Protein AF-A0A7C3LGM6-F1 (afdb_monomer)

Sequence (359 aa):
MLSPRTSQQGRVSCSPFQGRGGSRGGGDEAVSPDSLGVYLEAPSQEVRRVAFSGSGGTLFGIQIVNVLLTIITLGIYYFWGKTRVRAYTHSEMEFDGDRFAYHGTGKELLVGGLKAFGLFVVIVGGLGLLQFLTPGEAPKIAIGLLIYAVGLVLVPIATVGSRKYRLSRASWRGIRFSFRGQTGEYMRIFIGGAVLTFVTLGLYYPFFYNNMWKYLIGNSYFGTKRFAFDGSGSDLFGRYLLAIVLSIFTLGLYWFWFSAERNRYYWSHTAFESARFRSTVRGGPLFRLTLGNVLLAVFTLGLAVPWVVVRNLRFVCTNVMLEGPVDFAAIQQDAQAASPVGESLADFLGLDIVGLVPS

Radius of gyration: 28.74 Å; Cα contacts (8 Å, |Δi|>4): 478; chains: 1; bounding box: 93×82×74 Å

Foldseek 3Di:
DDDDDDDDDDDDDDDDDDDDDDDDDDDDDPDDPPPPPPPPPPPPWPKKFKAFPDDLVVLLVLVVVQVVVCVVVVNLSVLQSVQVSVQRRQQRIDIPRWTKGFADHSVLLSVLQVVLVVVCCVQLVVLVVVLVPDDDDVVNVVSVVVSVVVLLLLVLLLVQQQLQRRQLGMAIPNATKGFQADSVVSSCLSVVQVVVCVVVVNLSVLQSVLVNLQRRQQRIDTFPWGKGFDDHSVVCNVVVVVQVVVCVVVVNLSVLQSVQVVVQRRQQRIDTVPKGKGFPGGSVVSSVLVVVLVCQCVVVVNSSVSVNLSSLSNNRRRGMIITHDDDPVPRHHDRDDGRSNSVSSCVVSVVVVVCSDDD

Solvent-accessible surface area (backbone atoms only — not comparable to full-atom values): 19378 Å² total; per-residue (Å²): 140,88,83,89,87,83,88,83,86,84,86,85,82,88,87,88,90,85,85,87,87,82,85,89,79,92,72,95,73,84,78,70,85,83,82,78,73,80,72,74,70,68,76,74,72,48,71,44,52,33,44,54,76,63,52,32,67,62,44,38,58,53,47,53,53,30,51,52,46,14,60,77,49,75,53,63,36,45,35,42,35,55,33,52,54,47,30,52,58,29,55,26,28,32,46,84,92,41,47,28,43,51,71,62,50,28,67,52,42,45,57,11,33,55,52,30,46,52,53,45,45,58,53,54,46,43,48,50,50,49,36,71,71,44,81,62,66,69,62,32,52,52,43,51,51,47,51,54,52,50,51,63,57,47,51,44,47,11,53,49,26,25,47,23,30,53,28,37,25,30,27,47,91,87,30,25,21,26,44,75,65,59,53,69,64,50,36,52,54,48,54,53,30,50,52,47,15,58,78,50,75,49,73,40,41,50,44,36,54,39,52,52,49,38,52,58,41,48,26,27,25,53,22,73,46,55,31,41,52,78,72,60,27,72,80,45,40,66,58,48,53,51,30,55,58,46,13,66,79,49,77,48,57,42,45,37,42,48,50,20,48,51,48,26,53,54,30,55,28,28,28,46,82,80,14,33,30,38,41,69,56,46,26,67,65,50,43,53,51,52,52,52,40,50,51,42,29,61,80,46,76,48,71,39,44,38,41,41,52,40,53,49,51,37,53,51,23,73,28,34,32,38,41,39,67,71,74,69,84,79,53,47,75,47,80,48,92,56,59,36,34,20,38,31,38,22,53,78,71,48,53,66,76,75,46,91,53,94,126

Structure (mmCIF, N/CA/C/O backbone):
data_AF-A0A7C3LGM6-F1
#
_entry.id   AF-A0A7C3LGM6-F1
#
loop_
_atom_site.group_PDB
_atom_site.id
_atom_site.type_symbol
_atom_site.label_atom_id
_atom_site.label_alt_id
_atom_site.label_comp_id
_atom_site.label_asym_id
_atom_site.label_entity_id
_atom_site.label_seq_id
_atom_site.pdbx_PDB_ins_code
_atom_site.Cartn_x
_atom_site.Cartn_y
_atom_site.Cartn_z
_atom_site.occupancy
_atom_site.B_iso_or_equiv
_atom_site.auth_seq_id
_atom_site.auth_comp_id
_atom_site.auth_asym_id
_atom_site.auth_atom_id
_atom_site.pdbx_PDB_model_num
ATOM 1 N N . MET A 1 1 ? -30.974 4.749 45.853 1.00 38.66 1 MET A N 1
ATOM 2 C CA . MET A 1 1 ? -32.207 4.084 46.323 1.00 38.66 1 MET A CA 1
ATOM 3 C C . MET A 1 1 ? -32.466 2.895 45.417 1.00 38.66 1 MET A C 1
ATOM 5 O O . MET A 1 1 ? -32.877 3.071 44.280 1.00 38.66 1 MET A O 1
ATOM 9 N N . LEU A 1 2 ? -32.077 1.716 45.895 1.00 32.78 2 LEU A N 1
ATOM 10 C CA . LEU A 1 2 ? -32.271 0.417 45.256 1.00 32.78 2 LEU A CA 1
ATOM 11 C C . LEU A 1 2 ? -33.595 -0.168 45.760 1.00 32.78 2 LEU A C 1
ATOM 13 O O . LEU A 1 2 ? -33.871 -0.074 46.954 1.00 32.78 2 LEU A O 1
ATOM 17 N N . SER A 1 3 ? -34.378 -0.789 44.880 1.00 33.53 3 SER A N 1
ATOM 18 C CA . SER A 1 3 ? -35.450 -1.712 45.265 1.00 33.53 3 SER A CA 1
ATOM 19 C C . SER A 1 3 ? -35.468 -2.899 44.286 1.00 33.53 3 SER A C 1
ATOM 21 O O . SER A 1 3 ? -35.305 -2.665 43.084 1.00 33.53 3 SER A O 1
ATOM 23 N N . PRO A 1 4 ? -35.595 -4.154 44.759 1.00 44.06 4 PRO A N 1
ATOM 24 C CA . PRO A 1 4 ? -35.350 -5.357 43.967 1.00 44.06 4 PRO A CA 1
ATOM 25 C C . PRO A 1 4 ? -36.651 -5.977 43.429 1.00 44.06 4 PRO A C 1
ATOM 27 O O . PRO A 1 4 ? -37.720 -5.813 44.016 1.00 44.06 4 PRO A O 1
ATOM 30 N N . ARG A 1 5 ? -36.563 -6.751 42.338 1.00 39.78 5 ARG A N 1
ATOM 31 C CA . ARG A 1 5 ? -37.629 -7.680 41.933 1.00 39.78 5 ARG A CA 1
ATOM 32 C C . ARG A 1 5 ? -37.148 -9.124 41.988 1.00 39.78 5 ARG A C 1
ATOM 34 O O . ARG A 1 5 ? -36.083 -9.478 41.496 1.00 39.78 5 ARG A O 1
ATOM 41 N N . THR A 1 6 ? -37.991 -9.890 42.656 1.00 38.47 6 THR A N 1
ATOM 42 C CA . THR A 1 6 ? -37.854 -11.236 43.191 1.00 38.47 6 THR A CA 1
ATOM 43 C C . THR A 1 6 ? -38.030 -12.303 42.114 1.00 38.47 6 THR A C 1
ATOM 45 O O . THR A 1 6 ? -38.845 -12.163 41.204 1.00 38.47 6 THR A O 1
ATOM 48 N N . SER A 1 7 ? -37.287 -13.394 42.270 1.00 35.16 7 SER A N 1
ATOM 49 C CA . SER A 1 7 ? -37.454 -14.673 41.589 1.00 35.16 7 SER A CA 1
ATOM 50 C C . SER A 1 7 ? -38.713 -15.405 42.074 1.00 35.16 7 SER A C 1
ATOM 52 O O . SER A 1 7 ? -39.006 -15.429 43.268 1.00 35.16 7 SER A O 1
ATOM 54 N N . GLN A 1 8 ? -39.430 -16.070 41.164 1.00 37.53 8 GLN A N 1
ATOM 55 C CA . GLN A 1 8 ? -40.356 -17.146 41.521 1.00 37.53 8 GLN A CA 1
ATOM 56 C C . GLN A 1 8 ? -40.034 -18.403 40.710 1.00 37.53 8 GLN A C 1
ATOM 58 O O . GLN A 1 8 ? -40.186 -18.450 39.493 1.00 37.53 8 GLN A O 1
ATOM 63 N N . GLN A 1 9 ? -39.566 -19.414 41.441 1.00 34.84 9 GLN A N 1
ATOM 64 C CA . GLN A 1 9 ? -39.528 -20.818 41.056 1.00 34.84 9 GLN A CA 1
ATOM 65 C C . GLN A 1 9 ? -40.904 -21.435 41.341 1.00 34.84 9 GLN A C 1
ATOM 67 O O . GLN A 1 9 ? -41.383 -21.365 42.472 1.00 34.84 9 GLN A O 1
ATOM 72 N N . GLY A 1 10 ? -41.510 -22.084 40.347 1.00 32.47 10 GLY A N 1
ATOM 73 C CA . GLY A 1 10 ? -42.658 -22.971 40.535 1.00 32.47 10 GLY A CA 1
ATOM 74 C C . GLY A 1 10 ? -42.201 -24.428 40.564 1.00 32.47 10 GLY A C 1
ATOM 75 O O . GLY A 1 10 ? -41.807 -24.970 39.536 1.00 32.47 10 GLY A O 1
ATOM 76 N N . ARG A 1 11 ? -42.239 -25.052 41.747 1.00 31.84 11 ARG A N 1
ATOM 77 C CA . ARG A 1 11 ? -42.163 -26.510 41.932 1.00 31.84 11 ARG A CA 1
ATOM 78 C C . ARG A 1 11 ? -43.502 -27.136 41.542 1.00 31.84 11 ARG A C 1
ATOM 80 O O . ARG A 1 11 ? -44.541 -26.632 41.957 1.00 31.84 11 ARG A O 1
ATOM 87 N N . VAL A 1 12 ? -43.470 -28.287 40.875 1.00 37.03 12 VAL A N 1
ATOM 88 C CA . VAL A 1 12 ? -44.610 -29.212 40.798 1.00 37.03 12 VAL A CA 1
ATOM 89 C C . VAL A 1 12 ? -44.204 -30.500 41.509 1.00 37.03 12 VAL A C 1
ATOM 91 O O . VAL A 1 12 ? -43.154 -31.068 41.218 1.00 37.03 12 VAL A O 1
ATOM 94 N N . SER A 1 13 ? -45.013 -30.906 42.489 1.00 30.47 13 SER A N 1
ATOM 95 C CA . SER A 1 13 ? -44.851 -32.120 43.290 1.00 30.47 13 SER A CA 1
ATOM 96 C C . SER A 1 13 ? -45.961 -33.120 42.960 1.00 30.47 13 SER A C 1
ATOM 98 O O . SER A 1 13 ? -47.121 -32.747 42.828 1.00 30.47 13 SER A O 1
ATOM 100 N N . CYS A 1 14 ? -45.526 -34.374 42.857 1.00 30.89 14 CYS A N 1
ATOM 101 C CA . CYS A 1 14 ? -46.166 -35.680 42.683 1.00 30.89 14 CYS A CA 1
ATOM 102 C C . CYS A 1 14 ? -47.645 -35.881 43.063 1.00 30.89 14 CYS A C 1
ATOM 104 O O . CYS A 1 14 ? -48.074 -35.444 44.129 1.00 30.89 14 CYS A O 1
ATOM 106 N N . SER A 1 15 ? -48.321 -36.782 42.329 1.00 34.91 15 SER A N 1
ATOM 107 C CA . SER A 1 15 ? -48.819 -38.066 42.879 1.00 34.91 15 SER A CA 1
ATOM 108 C C . SER A 1 15 ? -49.334 -39.043 41.794 1.00 34.91 15 SER A C 1
ATOM 110 O O . SER A 1 15 ? -49.556 -38.616 40.663 1.00 34.91 15 SER A O 1
ATOM 112 N N . PRO A 1 16 ? -49.449 -40.356 42.104 1.00 48.44 16 PRO A N 1
ATOM 113 C CA . PRO A 1 16 ? -49.340 -41.459 41.144 1.00 48.44 16 PRO A CA 1
ATOM 114 C C . PRO A 1 16 ? -50.678 -42.160 40.852 1.00 48.44 16 PRO A C 1
ATOM 116 O O . PRO A 1 16 ? -51.581 -42.148 41.683 1.00 48.44 16 PRO A O 1
ATOM 119 N N . PHE A 1 17 ? -50.775 -42.883 39.731 1.00 31.92 17 PHE A N 1
ATOM 120 C CA . PHE A 1 17 ? -51.710 -44.006 39.634 1.00 31.92 17 PHE A CA 1
ATOM 121 C C . PHE A 1 17 ? -51.214 -45.085 38.667 1.00 31.92 17 PHE A C 1
ATOM 123 O O . PHE A 1 17 ? -50.603 -44.813 37.637 1.00 31.92 17 PHE A O 1
ATOM 130 N N . GLN A 1 18 ? -51.443 -46.326 39.074 1.00 37.41 18 GLN A N 1
ATOM 131 C CA . GLN A 1 18 ? -50.864 -47.572 38.590 1.00 37.41 18 GLN A CA 1
ATOM 132 C C . GLN A 1 18 ? -51.987 -48.417 37.964 1.00 37.41 18 GLN A C 1
ATOM 134 O O . GLN A 1 18 ? -53.074 -48.464 38.530 1.00 37.41 18 GLN A O 1
ATOM 139 N N . GLY A 1 19 ? -51.713 -49.161 36.881 1.00 32.59 19 GLY A N 1
ATOM 140 C CA . GLY A 1 19 ? -52.415 -50.434 36.629 1.00 32.59 19 GLY A CA 1
ATOM 141 C C . GLY A 1 19 ? -52.988 -50.717 35.230 1.00 32.59 19 GLY A C 1
ATOM 142 O O . GLY A 1 19 ? -54.112 -50.345 34.939 1.00 32.59 19 GLY A O 1
ATOM 143 N N . ARG A 1 20 ? -52.225 -51.526 34.473 1.00 34.38 20 ARG A N 1
ATOM 144 C CA . ARG A 1 20 ? -52.582 -52.778 33.746 1.00 34.38 20 ARG A CA 1
ATOM 145 C C . ARG A 1 20 ? -53.728 -52.869 32.711 1.00 34.38 20 ARG A C 1
ATOM 147 O O . ARG A 1 20 ? -54.882 -52.597 32.999 1.00 34.38 20 ARG A O 1
ATOM 154 N N . GLY A 1 21 ? -53.386 -53.600 31.634 1.00 31.59 21 GLY A N 1
ATOM 155 C CA . GLY A 1 21 ? -54.274 -54.355 30.725 1.00 31.59 21 GLY A CA 1
ATOM 156 C C . GLY A 1 21 ? -54.489 -53.617 29.401 1.00 31.59 21 GLY A C 1
ATOM 157 O O . GLY A 1 21 ? -54.797 -52.443 29.421 1.00 31.59 21 GLY A O 1
ATOM 158 N N . GLY A 1 22 ? -54.311 -54.156 28.197 1.00 31.92 22 GLY A N 1
ATOM 159 C CA . GLY A 1 22 ? -54.275 -55.533 27.730 1.00 31.92 22 GLY A CA 1
ATOM 160 C C . GLY A 1 22 ? -55.078 -55.607 26.423 1.00 31.92 22 GLY A C 1
ATOM 161 O O . GLY A 1 22 ? -56.294 -55.597 26.475 1.00 31.92 22 GLY A O 1
ATOM 162 N N . SER A 1 23 ? -54.373 -55.734 25.292 1.00 33.12 23 SER A N 1
ATOM 163 C CA . SER A 1 23 ? -54.796 -56.340 24.012 1.00 33.12 23 SER A CA 1
ATOM 164 C C . SER A 1 23 ? -55.944 -55.737 23.167 1.00 33.12 23 SER A C 1
ATOM 166 O O . SER A 1 23 ? -57.101 -55.726 23.559 1.00 33.12 23 SER A O 1
ATOM 168 N N . ARG A 1 24 ? -55.576 -55.467 21.900 1.00 39.22 24 ARG A N 1
ATOM 169 C CA . ARG A 1 24 ? -56.353 -55.583 20.644 1.00 39.22 24 ARG A CA 1
ATOM 170 C C . ARG A 1 24 ? -57.581 -54.683 20.443 1.00 39.22 24 ARG A C 1
ATOM 172 O O . ARG A 1 24 ? -58.688 -55.005 20.848 1.00 39.22 24 ARG A O 1
ATOM 179 N N . GLY A 1 25 ? -57.389 -53.681 19.590 1.00 33.34 25 GLY A N 1
ATOM 180 C CA . GLY A 1 25 ? -58.433 -53.072 18.770 1.00 33.34 25 GLY A CA 1
ATOM 181 C C . GLY A 1 25 ? -57.782 -52.433 17.550 1.00 33.34 25 GLY A C 1
ATOM 182 O O . GLY A 1 25 ? -56.975 -51.524 17.705 1.00 33.34 25 GLY A O 1
ATOM 183 N N . GLY A 1 26 ? -58.061 -52.966 16.360 1.00 41.88 26 GLY A N 1
ATOM 184 C CA . GLY A 1 26 ? -57.740 -52.297 15.105 1.00 41.88 26 GLY A CA 1
ATOM 185 C C . GLY A 1 26 ? -58.656 -51.091 14.924 1.00 41.88 26 GLY A C 1
ATOM 186 O O . GLY A 1 26 ? -59.853 -51.177 15.191 1.00 41.88 26 GLY A O 1
ATOM 187 N N . GLY A 1 27 ? -58.074 -49.988 14.482 1.00 34.75 27 GLY A N 1
ATOM 188 C CA . GLY A 1 27 ? -58.770 -48.771 14.107 1.00 34.75 27 GLY A CA 1
ATOM 189 C C . GLY A 1 27 ? -57.793 -47.901 13.336 1.00 34.75 27 GLY A C 1
ATOM 190 O O . GLY A 1 27 ? -56.735 -47.558 13.857 1.00 34.75 27 GLY A O 1
ATOM 191 N N . ASP A 1 28 ? -58.123 -47.632 12.079 1.00 43.31 28 ASP A N 1
ATOM 192 C CA . ASP A 1 28 ? -57.400 -46.733 11.192 1.00 43.31 28 ASP A CA 1
ATOM 193 C C . ASP A 1 28 ? -57.362 -45.322 11.797 1.00 43.31 28 ASP A C 1
ATOM 195 O O . ASP A 1 28 ? -58.306 -44.545 11.659 1.00 43.31 28 ASP A O 1
ATOM 199 N N . GLU A 1 29 ? -56.270 -44.980 12.480 1.00 42.81 29 GLU A N 1
ATOM 200 C CA . GLU A 1 29 ? -55.963 -43.600 12.848 1.00 42.81 29 GLU A CA 1
ATOM 201 C C . GLU A 1 29 ? -54.998 -43.032 11.808 1.00 42.81 29 GLU A C 1
ATOM 203 O O . GLU A 1 29 ? -53.814 -43.372 11.745 1.00 42.81 29 GLU A O 1
ATOM 208 N N . ALA A 1 30 ? -55.549 -42.182 10.942 1.00 41.97 30 ALA A N 1
ATOM 209 C CA . ALA A 1 30 ? -54.801 -41.372 10.000 1.00 41.97 30 ALA A CA 1
ATOM 210 C C . ALA A 1 30 ? -53.734 -40.561 10.752 1.00 41.97 30 ALA A C 1
ATOM 212 O O . ALA A 1 30 ? -54.039 -39.620 11.484 1.00 41.97 30 ALA A O 1
ATOM 213 N N . VAL A 1 31 ? -52.468 -40.933 10.560 1.00 43.50 31 VAL A N 1
ATOM 214 C CA . VAL A 1 31 ? -51.319 -40.161 11.034 1.00 43.50 31 VAL A CA 1
ATOM 215 C C . VAL A 1 31 ? -51.316 -38.829 10.286 1.00 43.50 31 VAL A C 1
ATOM 217 O O . VAL A 1 31 ? -51.103 -38.781 9.074 1.00 43.50 31 VAL A O 1
ATOM 220 N N . SER A 1 32 ? -51.597 -37.751 11.017 1.00 40.75 32 SER A N 1
ATOM 221 C CA . SER A 1 32 ? -51.495 -36.374 10.532 1.00 40.75 32 SER A CA 1
ATOM 222 C C . SER A 1 32 ? -50.088 -36.116 9.957 1.00 40.75 32 SER A C 1
ATOM 224 O O . SER A 1 32 ? -49.110 -36.466 10.623 1.00 40.75 32 SER A O 1
ATOM 226 N N . PRO A 1 33 ? -49.929 -35.500 8.766 1.00 46.19 33 PRO A N 1
ATOM 227 C CA . PRO A 1 33 ? -48.611 -35.272 8.157 1.00 46.19 33 PRO A CA 1
ATOM 228 C C . PRO A 1 33 ? -47.719 -34.263 8.904 1.00 46.19 33 PRO A C 1
ATOM 230 O O . PRO A 1 33 ? -46.574 -34.050 8.508 1.00 46.19 33 PRO A O 1
ATOM 233 N N . ASP A 1 34 ? -48.210 -33.638 9.975 1.00 47.06 34 ASP A N 1
ATOM 234 C CA . ASP A 1 34 ? -47.597 -32.446 10.575 1.00 47.06 34 ASP A CA 1
ATOM 235 C C . ASP A 1 34 ? -46.468 -32.705 11.593 1.00 47.06 34 ASP A C 1
ATOM 237 O O . ASP A 1 34 ? -45.945 -31.758 12.178 1.00 47.06 34 ASP A O 1
ATOM 241 N N . SER A 1 35 ? -46.027 -33.950 11.812 1.00 44.16 35 SER A N 1
ATOM 242 C CA . SER A 1 35 ? -45.024 -34.256 12.854 1.00 44.16 35 SER A CA 1
ATOM 243 C C . SER A 1 35 ? -43.634 -34.687 12.362 1.00 44.16 35 SER A C 1
ATOM 245 O O . SER A 1 35 ? -42.830 -35.144 13.172 1.00 44.16 35 SER A O 1
ATOM 247 N N . LEU A 1 36 ? -43.305 -34.543 11.072 1.00 46.25 36 LEU A N 1
ATOM 248 C CA . LEU A 1 36 ? -41.989 -34.937 10.518 1.00 46.25 36 LEU A CA 1
ATOM 249 C C . LEU A 1 36 ? -41.215 -33.808 9.819 1.00 46.25 36 LEU A C 1
ATOM 251 O O . LEU A 1 36 ? -40.250 -34.054 9.100 1.00 46.25 36 LEU A O 1
ATOM 255 N N . GLY A 1 37 ? -41.587 -32.559 10.081 1.00 42.56 37 GLY A N 1
ATOM 256 C CA . GLY A 1 37 ? -40.910 -31.375 9.560 1.00 42.56 37 GLY A CA 1
ATOM 257 C C . GLY A 1 37 ? -40.071 -30.651 10.606 1.00 42.56 37 GLY A C 1
ATOM 258 O O . GLY A 1 37 ? -40.201 -29.438 10.734 1.00 42.56 37 GLY A O 1
ATOM 259 N N . VAL A 1 38 ? -39.201 -31.345 11.352 1.00 44.03 38 VAL A N 1
ATOM 260 C CA . VAL A 1 38 ? -38.022 -30.651 11.898 1.00 44.03 38 VAL A CA 1
ATOM 261 C C . VAL A 1 38 ? -37.164 -30.334 10.683 1.00 44.03 38 VAL A C 1
ATOM 263 O O . VAL A 1 38 ? -36.309 -31.120 10.281 1.00 44.03 38 VAL A O 1
ATOM 266 N N . TYR A 1 39 ? -37.462 -29.207 10.037 1.00 47.59 39 TYR A N 1
ATOM 267 C CA . TYR A 1 39 ? -36.534 -28.577 9.125 1.00 47.59 39 TYR A CA 1
ATOM 268 C C . TYR A 1 39 ? -35.259 -28.386 9.940 1.00 47.59 39 TYR A C 1
ATOM 270 O O . TYR A 1 39 ? -35.184 -27.524 10.812 1.00 47.59 39 TYR A O 1
ATOM 278 N N . LEU A 1 40 ? -34.270 -29.246 9.700 1.00 45.06 40 LEU A N 1
ATOM 279 C CA . LEU A 1 40 ? -32.882 -28.882 9.895 1.00 45.06 40 LEU A CA 1
ATOM 280 C C . LEU A 1 40 ? -32.710 -27.637 9.025 1.00 45.06 40 LEU A C 1
ATOM 282 O O . LEU A 1 40 ? -32.456 -27.751 7.826 1.00 45.06 40 LEU A O 1
ATOM 286 N N . GLU A 1 41 ? -32.958 -26.455 9.593 1.00 42.53 41 GLU A N 1
ATOM 287 C CA . GLU A 1 41 ? -32.437 -25.217 9.044 1.00 42.53 41 GLU A CA 1
ATOM 288 C C . GLU A 1 41 ? -30.948 -25.494 8.880 1.00 42.53 41 GLU A C 1
ATOM 290 O O . GLU A 1 41 ? -30.209 -25.626 9.859 1.00 42.53 41 GLU A O 1
ATOM 295 N N . ALA A 1 42 ? -30.527 -25.715 7.631 1.00 46.69 42 ALA A N 1
ATOM 296 C CA . ALA A 1 42 ? -29.119 -25.765 7.299 1.00 46.69 42 ALA A CA 1
ATOM 297 C C . ALA A 1 42 ? -28.496 -24.540 7.976 1.00 46.69 42 ALA A C 1
ATOM 299 O O . ALA A 1 42 ? -29.087 -23.463 7.840 1.00 46.69 42 ALA A O 1
ATOM 300 N N . PRO A 1 43 ? -27.395 -24.694 8.741 1.00 47.94 43 PRO A N 1
ATOM 301 C CA . PRO A 1 43 ? -26.872 -23.623 9.576 1.00 47.94 43 PRO A CA 1
ATOM 302 C C . PRO A 1 43 ? -26.813 -22.365 8.726 1.00 47.94 43 PRO A C 1
ATOM 304 O O . PRO A 1 43 ? -26.151 -22.356 7.680 1.00 47.94 43 PRO A O 1
ATOM 307 N N . SER A 1 44 ? -27.609 -21.365 9.112 1.00 54.44 44 SER A N 1
ATOM 308 C CA . SER A 1 44 ? -27.670 -20.102 8.401 1.00 54.44 44 SER A CA 1
ATOM 309 C C . SER A 1 44 ? -26.230 -19.626 8.292 1.00 54.44 44 SER A C 1
ATOM 311 O O . SER A 1 44 ? -25.519 -19.509 9.289 1.00 54.44 44 SER A O 1
ATOM 313 N N . GLN A 1 45 ? -25.735 -19.513 7.059 1.00 61.97 45 GLN A N 1
ATOM 314 C CA . GLN A 1 45 ? -24.357 -19.105 6.829 1.00 61.97 45 GLN A CA 1
ATOM 315 C C . GLN A 1 45 ? -24.209 -17.731 7.481 1.00 61.97 45 GLN A C 1
ATOM 317 O O . GLN A 1 45 ? -24.790 -16.762 6.997 1.00 61.97 45 GLN A O 1
ATOM 322 N N . GLU A 1 46 ? -23.508 -17.657 8.614 1.00 82.38 46 GLU A N 1
ATOM 323 C CA . GLU A 1 46 ? -23.295 -16.398 9.317 1.00 82.38 46 GLU A CA 1
ATOM 324 C C . GLU A 1 46 ? -22.495 -15.480 8.389 1.00 82.38 46 GLU A C 1
ATOM 326 O O . GLU A 1 46 ? -21.298 -15.680 8.166 1.00 82.38 46 GLU A O 1
ATOM 331 N N . VAL A 1 47 ? -23.177 -14.497 7.798 1.00 89.12 47 VAL A N 1
ATOM 332 C CA . VAL A 1 47 ? -22.553 -13.475 6.958 1.00 89.12 47 VAL A CA 1
ATOM 333 C C . VAL A 1 47 ? -22.272 -12.258 7.826 1.00 89.12 47 VAL A C 1
ATOM 335 O O . VAL A 1 47 ? -23.168 -11.467 8.123 1.00 89.12 47 VAL A O 1
ATOM 338 N N . ARG A 1 48 ? -21.007 -12.074 8.200 1.00 91.94 48 ARG A N 1
ATOM 339 C CA . ARG A 1 48 ? -20.537 -10.906 8.953 1.00 91.94 48 ARG A CA 1
ATOM 340 C C . ARG A 1 48 ? -19.985 -9.857 7.996 1.00 91.94 48 ARG A C 1
ATOM 342 O O . ARG A 1 48 ? -19.089 -10.135 7.201 1.00 91.94 48 ARG A O 1
ATOM 349 N N . ARG A 1 49 ? -20.507 -8.632 8.060 1.00 91.50 49 ARG A N 1
ATOM 350 C CA . ARG A 1 49 ? -20.066 -7.507 7.217 1.00 91.50 49 ARG A CA 1
ATOM 351 C C . ARG A 1 49 ? -19.215 -6.537 8.019 1.00 91.50 49 ARG A C 1
ATOM 353 O O . ARG A 1 49 ? -19.421 -6.374 9.218 1.00 91.50 49 ARG A O 1
ATOM 360 N N . VAL A 1 50 ? -18.294 -5.867 7.335 1.00 91.88 50 VAL A N 1
ATOM 361 C CA . VAL A 1 50 ? -17.586 -4.720 7.905 1.00 91.88 50 VAL A CA 1
ATOM 362 C C . VAL A 1 50 ? -18.415 -3.465 7.628 1.00 91.88 50 VAL A C 1
ATOM 364 O O . VAL A 1 50 ? -18.849 -3.234 6.499 1.00 91.88 50 VAL A O 1
ATOM 367 N N . ALA A 1 51 ? -18.633 -2.631 8.636 1.00 93.31 51 ALA A N 1
ATOM 368 C CA . ALA A 1 51 ? -19.276 -1.331 8.494 1.00 93.31 51 ALA A CA 1
ATOM 369 C C . ALA A 1 51 ? -18.254 -0.202 8.690 1.00 93.31 51 ALA A C 1
ATOM 371 O O . ALA A 1 51 ? -17.260 -0.357 9.396 1.00 93.31 51 ALA A O 1
ATOM 372 N N . PHE A 1 52 ? -18.492 0.939 8.039 1.00 95.56 52 PHE A N 1
ATOM 373 C CA . PHE A 1 52 ? -17.688 2.146 8.225 1.00 95.56 52 PHE A CA 1
ATOM 374 C C . PHE A 1 52 ? -18.591 3.358 8.455 1.00 95.56 52 PHE A C 1
ATOM 376 O O . PHE A 1 52 ? -19.291 3.792 7.532 1.00 95.56 52 PHE A O 1
ATOM 383 N N . SER A 1 53 ? -18.556 3.914 9.666 1.00 95.56 53 SER A N 1
ATOM 384 C CA . SER A 1 53 ? -19.396 5.043 10.098 1.00 95.56 53 SER A CA 1
ATOM 385 C C . SER A 1 53 ? -18.731 6.416 9.946 1.00 95.56 53 SER A C 1
ATOM 387 O O . SER A 1 53 ? -19.369 7.442 10.180 1.00 95.56 53 SER A O 1
ATOM 389 N N . GLY A 1 54 ? -17.476 6.462 9.489 1.00 93.94 54 GLY A N 1
ATOM 390 C CA . GLY A 1 54 ? -16.704 7.698 9.405 1.00 93.94 54 GLY A CA 1
ATOM 391 C C . GLY A 1 54 ? -17.267 8.727 8.415 1.00 93.94 54 GLY A C 1
ATOM 392 O O . GLY A 1 54 ? -17.860 8.398 7.377 1.00 93.94 54 GLY A O 1
ATOM 393 N N . SER A 1 55 ? -17.029 10.003 8.728 1.00 96.50 55 SER A N 1
ATOM 394 C CA . SER A 1 55 ? -17.490 11.169 7.974 1.00 96.50 55 SER A CA 1
ATOM 395 C C . SER A 1 55 ? -16.311 11.936 7.359 1.00 96.50 55 SER A C 1
ATOM 397 O O . SER A 1 55 ? -15.265 12.130 7.983 1.00 96.50 55 SER A O 1
ATOM 399 N N . GLY A 1 56 ? -16.482 12.398 6.115 1.00 93.75 56 GLY A N 1
ATOM 400 C CA . GLY A 1 56 ? -15.452 13.175 5.413 1.00 93.75 56 GLY A CA 1
ATOM 401 C C . GLY A 1 56 ? -15.168 14.522 6.080 1.00 93.75 56 GLY A C 1
ATOM 402 O O . GLY A 1 56 ? -14.014 14.928 6.148 1.00 93.75 56 GLY A O 1
ATOM 403 N N . GLY A 1 57 ? -16.196 15.175 6.635 1.00 96.00 57 GLY A N 1
ATOM 404 C CA . GLY A 1 57 ? -16.060 16.459 7.329 1.00 96.00 57 GLY A CA 1
ATOM 405 C C . GLY A 1 57 ? -15.280 16.350 8.641 1.00 96.00 57 GLY A C 1
ATOM 406 O O . GLY A 1 57 ? -14.408 17.173 8.906 1.00 96.00 57 GLY A O 1
ATOM 407 N N . THR A 1 58 ? -15.516 15.293 9.427 1.00 96.69 58 THR A N 1
ATOM 408 C CA . THR A 1 58 ? -14.729 15.022 10.641 1.00 96.69 58 THR A CA 1
ATOM 409 C C . THR A 1 58 ? -13.265 14.768 10.288 1.00 96.69 58 THR A C 1
ATOM 411 O O . THR A 1 58 ? -12.372 15.357 10.897 1.00 96.69 58 THR A O 1
ATOM 414 N N . LEU A 1 59 ? -13.007 13.945 9.265 1.00 95.25 59 LEU A N 1
ATOM 415 C CA . LEU A 1 59 ? -11.644 13.667 8.817 1.00 95.25 59 LEU A CA 1
ATOM 416 C C . LEU A 1 59 ? -10.955 14.913 8.241 1.00 95.25 59 LEU A C 1
ATOM 418 O O . LEU A 1 59 ? -9.765 15.106 8.470 1.00 95.25 59 LEU A O 1
ATOM 422 N N . PHE A 1 60 ? -11.694 15.786 7.554 1.00 96.31 60 PHE A N 1
ATOM 423 C CA . PHE A 1 60 ? -11.190 17.077 7.089 1.00 96.31 60 PHE A CA 1
ATOM 424 C C . PHE A 1 60 ? -10.803 17.999 8.247 1.00 96.31 60 PHE A C 1
ATOM 426 O O . PHE A 1 60 ? -9.715 18.569 8.223 1.00 96.31 60 PHE A O 1
ATOM 433 N N . GLY A 1 61 ? -11.628 18.081 9.296 1.00 96.75 61 GLY A N 1
ATOM 434 C CA . GLY A 1 61 ? -11.297 18.824 10.515 1.00 96.75 61 GLY A CA 1
ATOM 435 C C . GLY A 1 61 ? -10.022 18.311 11.197 1.00 96.75 61 GLY A C 1
ATOM 436 O O . GLY A 1 61 ? -9.185 19.098 11.632 1.00 96.75 61 GLY A O 1
ATOM 437 N N . ILE A 1 62 ? -9.813 16.992 11.228 1.00 95.56 62 ILE A N 1
ATOM 438 C CA . ILE A 1 62 ? -8.553 16.408 11.713 1.00 95.56 62 ILE A CA 1
ATOM 439 C C . ILE A 1 62 ? -7.391 16.803 10.790 1.00 95.56 62 ILE A C 1
ATOM 441 O O . ILE A 1 62 ? -6.337 17.226 11.265 1.00 95.56 62 ILE A O 1
ATOM 445 N N . GLN A 1 63 ? -7.578 16.688 9.475 1.00 94.81 63 GLN A N 1
ATOM 446 C CA . GLN A 1 63 ? -6.533 16.948 8.491 1.00 94.81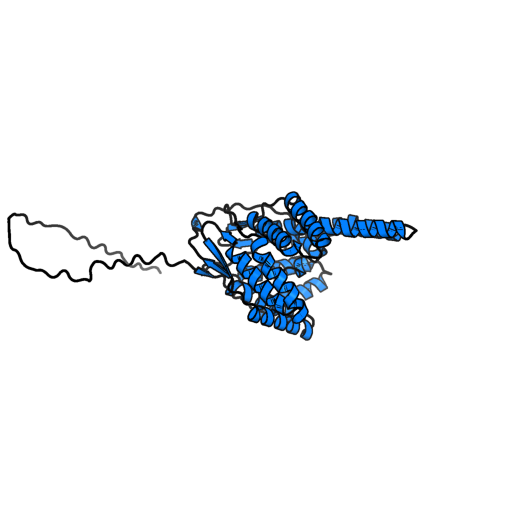 63 GLN A CA 1
ATOM 447 C C . GLN A 1 63 ? -6.091 18.416 8.481 1.00 94.81 63 GLN A C 1
ATOM 449 O O . GLN A 1 63 ? -4.892 18.666 8.414 1.00 94.81 63 GLN A O 1
ATOM 454 N N . ILE A 1 64 ? -7.007 19.383 8.584 1.00 96.00 64 ILE A N 1
ATOM 455 C CA . ILE A 1 64 ? -6.654 20.810 8.553 1.00 96.00 64 ILE A CA 1
ATOM 456 C C . ILE A 1 64 ? -5.847 21.219 9.789 1.00 96.00 64 ILE A C 1
ATOM 458 O O . ILE A 1 64 ? -4.840 21.914 9.664 1.00 96.00 64 ILE A O 1
ATOM 462 N N . VAL A 1 65 ? -6.215 20.703 10.968 1.00 97.19 65 VAL A N 1
ATOM 463 C CA . VAL A 1 65 ? -5.447 20.899 12.205 1.00 97.19 65 VAL A CA 1
ATOM 464 C C . VAL A 1 65 ? -4.070 20.253 12.081 1.00 97.19 65 VAL A C 1
ATOM 466 O O . VAL A 1 65 ? -3.071 20.864 12.453 1.00 97.19 65 VAL A O 1
ATOM 469 N N . ASN A 1 66 ? -3.997 19.045 11.516 1.00 96.56 66 ASN A N 1
ATOM 470 C CA . ASN A 1 66 ? -2.723 18.377 11.280 1.00 96.56 66 ASN A CA 1
ATOM 471 C C . ASN A 1 66 ? -1.834 19.187 10.333 1.00 96.56 66 ASN A C 1
ATOM 473 O O . ASN A 1 66 ? -0.673 19.386 10.652 1.00 96.56 66 ASN A O 1
ATOM 477 N N . VAL A 1 67 ? -2.368 19.684 9.214 1.00 94.88 67 VAL A N 1
ATOM 478 C CA . VAL A 1 67 ? -1.618 20.502 8.249 1.00 94.88 67 VAL A CA 1
ATOM 479 C C . VAL A 1 67 ? -1.105 21.780 8.906 1.00 94.88 67 VAL A C 1
ATOM 481 O O . VAL A 1 67 ? 0.082 22.077 8.791 1.00 94.88 67 VAL A O 1
ATOM 484 N N . LEU A 1 68 ? -1.954 22.496 9.649 1.00 97.56 68 LEU A N 1
ATOM 485 C CA . LEU A 1 68 ? -1.557 23.706 10.370 1.00 97.56 68 LEU A CA 1
ATOM 486 C C . LEU A 1 68 ? -0.414 23.421 11.353 1.00 97.56 68 LEU A C 1
ATOM 488 O O . LEU A 1 68 ? 0.608 24.104 11.336 1.00 97.56 68 LEU A O 1
ATOM 492 N N . LEU A 1 69 ? -0.553 22.377 12.173 1.00 97.81 69 LEU A N 1
ATOM 493 C CA . LEU A 1 69 ? 0.481 21.984 13.127 1.00 97.81 69 LEU A CA 1
ATOM 494 C C . LEU A 1 69 ? 1.749 21.489 12.428 1.00 97.81 69 LEU A C 1
ATOM 496 O O . LEU A 1 69 ? 2.849 21.769 12.895 1.00 97.81 69 LEU A O 1
ATOM 500 N N . THR A 1 70 ? 1.636 20.795 11.297 1.00 96.75 70 THR A N 1
ATOM 501 C CA . THR A 1 70 ? 2.782 20.375 10.484 1.00 96.75 70 THR A CA 1
ATOM 502 C C . THR A 1 70 ? 3.529 21.585 9.933 1.00 96.75 70 THR A C 1
ATOM 504 O O . THR A 1 70 ? 4.752 21.588 9.996 1.00 96.75 70 THR A O 1
ATOM 507 N N . ILE A 1 71 ? 2.840 22.631 9.473 1.00 97.38 71 ILE A N 1
ATOM 508 C CA . ILE A 1 71 ? 3.484 23.875 9.024 1.00 97.38 71 ILE A CA 1
ATOM 509 C C . ILE A 1 71 ? 4.199 24.560 10.197 1.00 97.38 71 ILE A C 1
ATOM 511 O O . ILE A 1 71 ? 5.389 24.849 10.101 1.00 97.38 71 ILE A O 1
ATOM 515 N N . ILE A 1 72 ? 3.508 24.752 11.327 1.00 98.12 72 ILE A N 1
ATOM 516 C CA . ILE A 1 72 ? 4.058 25.429 12.517 1.00 98.12 72 ILE A CA 1
ATOM 517 C C . ILE A 1 72 ? 5.276 24.685 13.088 1.00 98.12 72 ILE A C 1
ATOM 519 O O . ILE A 1 72 ? 6.218 25.305 13.569 1.00 98.12 72 ILE A O 1
ATOM 523 N N . THR A 1 73 ? 5.278 23.354 13.023 1.00 97.38 73 THR A N 1
ATOM 524 C CA . THR A 1 73 ? 6.371 22.507 13.534 1.00 97.38 73 THR A CA 1
ATOM 525 C C . THR A 1 73 ? 7.407 22.134 12.471 1.00 97.38 73 THR A C 1
ATOM 527 O O . THR A 1 73 ? 8.187 21.205 12.689 1.00 97.38 73 THR A O 1
ATOM 530 N N . LEU A 1 74 ? 7.410 22.812 11.316 1.00 96.25 74 LEU A N 1
ATOM 531 C CA . LEU A 1 74 ? 8.344 22.569 10.208 1.00 96.25 74 LEU A CA 1
ATOM 532 C C . LEU A 1 74 ? 8.415 21.089 9.788 1.00 96.25 74 LEU A C 1
ATOM 534 O O . LEU A 1 74 ? 9.483 20.513 9.599 1.00 96.25 74 LEU A O 1
ATOM 538 N N . GLY A 1 75 ? 7.256 20.444 9.674 1.00 93.00 75 GLY A N 1
ATOM 539 C CA . GLY A 1 75 ? 7.121 19.058 9.234 1.00 93.00 75 GLY A CA 1
ATOM 540 C C . GLY A 1 75 ? 7.027 18.034 10.367 1.00 93.00 75 GLY A C 1
ATOM 541 O O . GLY A 1 75 ? 6.463 16.963 10.156 1.00 93.00 75 GLY A O 1
ATOM 542 N N . ILE A 1 76 ? 7.493 18.340 11.583 1.00 95.69 76 ILE A N 1
ATOM 543 C CA . ILE A 1 76 ? 7.615 17.343 12.665 1.00 95.69 76 ILE A CA 1
ATOM 544 C C . ILE A 1 76 ? 6.250 16.764 13.072 1.00 95.69 76 ILE A C 1
ATOM 546 O O . ILE A 1 76 ? 6.129 15.560 13.308 1.00 95.69 76 ILE A O 1
ATOM 550 N N . TYR A 1 77 ? 5.188 17.573 13.101 1.00 96.81 77 TYR A N 1
ATOM 551 C CA . TYR A 1 77 ? 3.856 17.096 13.490 1.00 96.81 77 TYR A CA 1
ATOM 552 C C . TYR A 1 77 ? 3.232 16.112 12.485 1.00 96.81 77 TYR A C 1
ATOM 554 O O . TYR A 1 77 ? 2.276 15.421 12.839 1.00 96.81 77 TYR A O 1
ATOM 562 N N . TYR A 1 78 ? 3.781 15.970 11.267 1.00 94.88 78 TYR A N 1
ATOM 563 C CA . TYR A 1 78 ? 3.308 14.991 10.274 1.00 94.88 78 TYR A CA 1
ATOM 564 C C . TYR A 1 78 ? 3.142 13.585 10.876 1.00 94.88 78 TYR A C 1
ATOM 566 O O . TYR A 1 78 ? 2.121 12.930 10.658 1.00 94.88 78 TYR A O 1
ATOM 574 N N . PHE A 1 79 ? 4.090 13.153 11.714 1.00 95.88 79 PHE A N 1
ATOM 575 C CA . PHE A 1 79 ? 4.060 11.831 12.343 1.00 95.88 79 PHE A CA 1
ATOM 576 C C . PHE A 1 79 ? 2.878 11.653 13.308 1.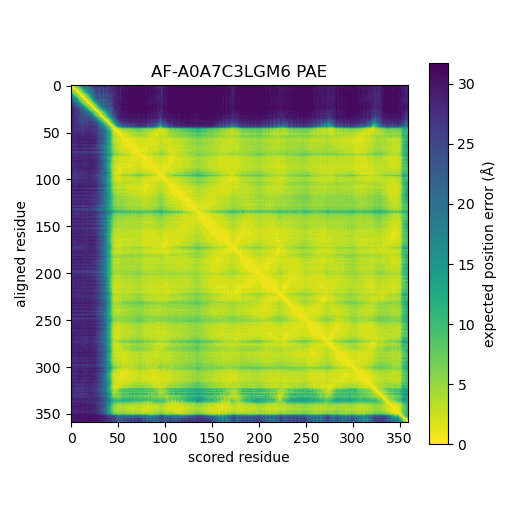00 95.88 79 PHE A C 1
ATOM 578 O O . PHE A 1 79 ? 2.236 10.601 13.314 1.00 95.88 79 PHE A O 1
ATOM 585 N N . TRP A 1 80 ? 2.529 12.683 14.086 1.00 96.94 80 TRP A N 1
ATOM 586 C CA . TRP A 1 80 ? 1.347 12.658 14.954 1.00 96.94 80 TRP A CA 1
ATOM 587 C C . TRP A 1 80 ? 0.061 12.753 14.140 1.00 96.94 80 TRP A C 1
ATOM 589 O O . TRP A 1 80 ? -0.868 11.981 14.383 1.00 96.94 80 TRP A O 1
ATOM 599 N N . GLY A 1 81 ? 0.024 13.623 13.130 1.00 95.31 81 GLY A N 1
ATOM 600 C CA . GLY A 1 81 ? -1.113 13.741 12.223 1.00 95.31 81 GLY A CA 1
ATOM 601 C C . GLY A 1 81 ? -1.460 12.411 11.551 1.00 95.31 81 GLY A C 1
ATOM 602 O O . GLY A 1 81 ? -2.614 11.979 11.596 1.00 95.31 81 GLY A O 1
ATOM 603 N N . LYS A 1 82 ? -0.448 11.691 11.046 1.00 93.94 82 LYS A N 1
ATOM 604 C CA . LYS A 1 82 ? -0.596 10.350 10.460 1.00 93.94 82 LYS A CA 1
ATOM 605 C C . LYS A 1 82 ? -1.218 9.357 11.448 1.00 93.94 82 LYS A C 1
ATOM 607 O O . LYS A 1 82 ? -2.148 8.634 11.086 1.00 93.94 82 LYS A O 1
ATOM 612 N N . THR A 1 83 ? -0.773 9.345 12.709 1.00 95.25 83 THR A N 1
ATOM 613 C CA . THR A 1 83 ? -1.385 8.479 13.736 1.00 95.25 83 THR A CA 1
ATOM 614 C C . THR A 1 83 ? -2.820 8.859 14.078 1.00 95.25 83 THR A C 1
ATOM 616 O O . THR A 1 83 ? -3.644 7.964 14.237 1.00 95.25 83 THR A O 1
ATOM 619 N N . ARG A 1 84 ? -3.157 10.154 14.121 1.00 95.69 84 ARG A N 1
ATOM 620 C CA . ARG A 1 84 ? -4.528 10.618 14.394 1.00 95.69 84 ARG A CA 1
ATOM 621 C C . ARG A 1 84 ? -5.499 10.211 13.292 1.00 95.69 84 ARG A C 1
ATOM 623 O O . ARG A 1 84 ? -6.592 9.747 13.595 1.00 95.69 84 ARG A O 1
ATOM 630 N N . VAL A 1 85 ? -5.087 10.341 12.029 1.00 95.38 85 VAL A N 1
ATOM 631 C CA . VAL A 1 85 ? -5.886 9.896 10.878 1.00 95.38 85 VAL A CA 1
ATOM 632 C C . VAL A 1 85 ? -6.115 8.385 10.940 1.00 95.38 85 VAL A C 1
ATOM 634 O O . VAL A 1 85 ? -7.249 7.944 10.792 1.00 95.38 85 VAL A O 1
ATOM 637 N N . ARG A 1 86 ? -5.075 7.589 11.232 1.00 95.06 86 ARG A N 1
ATOM 638 C CA . ARG A 1 86 ? -5.204 6.127 11.382 1.00 95.06 86 ARG A CA 1
ATOM 639 C C . ARG A 1 86 ? -6.086 5.720 12.553 1.00 95.06 86 ARG A C 1
ATOM 641 O O . ARG A 1 86 ? -6.903 4.820 12.397 1.00 95.06 86 ARG A O 1
ATOM 648 N N . ALA A 1 87 ? -5.933 6.372 13.701 1.00 95.62 87 ALA A N 1
ATOM 649 C CA . ALA A 1 87 ? -6.768 6.120 14.867 1.00 95.62 87 ALA A CA 1
ATOM 650 C C . ALA A 1 87 ? -8.241 6.382 14.551 1.00 95.62 87 ALA A C 1
ATOM 652 O O . ALA A 1 87 ? -9.068 5.517 14.820 1.00 95.62 87 ALA A O 1
ATOM 653 N N . TYR A 1 88 ? -8.539 7.507 13.893 1.00 96.56 88 TYR A N 1
ATOM 654 C CA . TYR A 1 88 ? -9.892 7.840 13.457 1.00 96.56 88 TYR A CA 1
ATOM 655 C C . TYR A 1 88 ? -10.464 6.815 12.471 1.00 96.56 88 TYR A C 1
ATOM 657 O O . TYR A 1 88 ? -11.579 6.338 12.650 1.00 96.56 88 TYR A O 1
ATOM 665 N N . THR A 1 89 ? -9.717 6.446 11.425 1.00 95.31 89 THR A N 1
ATOM 666 C CA . THR A 1 89 ? -10.245 5.504 10.430 1.00 95.31 89 THR A CA 1
ATOM 667 C C . THR A 1 89 ? -10.486 4.119 11.020 1.00 95.31 89 THR A C 1
ATOM 669 O O . THR A 1 89 ? -11.478 3.495 10.665 1.00 95.31 89 THR A O 1
ATOM 672 N N . HIS A 1 90 ? -9.641 3.649 11.943 1.00 94.62 90 HIS A N 1
ATOM 673 C CA . HIS A 1 90 ? -9.855 2.366 12.617 1.00 94.62 90 HIS A CA 1
ATOM 674 C C . HIS A 1 90 ? -11.019 2.421 13.608 1.00 94.62 90 HIS A C 1
ATOM 676 O O . HIS A 1 90 ? -11.843 1.515 13.595 1.00 94.62 90 HIS A O 1
ATOM 682 N N . SER A 1 91 ? -11.151 3.493 14.397 1.00 95.62 91 SER A N 1
ATOM 683 C CA . SER A 1 91 ? -12.256 3.627 15.359 1.00 95.62 91 SER A CA 1
ATOM 684 C C . SER A 1 91 ? -13.632 3.746 14.705 1.00 95.62 91 SER A C 1
ATOM 686 O O . SER A 1 91 ? -14.644 3.552 15.371 1.00 95.62 91 SER A O 1
ATOM 688 N N . GLU A 1 92 ? -13.674 4.102 13.423 1.00 96.44 92 GLU A N 1
ATOM 689 C CA . GLU A 1 92 ? -14.894 4.189 12.619 1.00 96.44 92 GLU A CA 1
ATOM 690 C C . GLU A 1 92 ? -15.152 2.940 11.764 1.00 96.44 92 GLU A C 1
ATOM 692 O O . GLU A 1 92 ? -16.172 2.878 11.079 1.00 96.44 92 GLU A O 1
ATOM 697 N N . MET A 1 93 ? -14.247 1.955 11.783 1.00 95.44 93 MET A N 1
ATOM 698 C CA . MET A 1 93 ? -14.483 0.625 11.222 1.00 95.44 93 MET A CA 1
ATOM 699 C C . MET A 1 93 ? -15.064 -0.283 12.304 1.00 95.44 93 MET A C 1
ATOM 701 O O . MET A 1 93 ? -14.516 -0.385 13.401 1.00 95.44 93 MET A O 1
ATOM 705 N N . GLU A 1 94 ? -16.147 -0.972 11.972 1.00 94.25 94 GLU A N 1
ATOM 706 C CA . GLU A 1 94 ? -16.853 -1.899 12.852 1.00 94.25 94 GLU A CA 1
ATOM 707 C C . GLU A 1 94 ? -16.974 -3.263 12.176 1.00 94.25 94 GLU A C 1
ATOM 709 O O . GLU A 1 94 ? -17.242 -3.361 10.976 1.00 94.25 94 GLU A O 1
ATOM 714 N N . PHE A 1 95 ? -16.764 -4.324 12.943 1.00 94.12 95 PHE A N 1
ATOM 715 C CA . PHE A 1 95 ? -16.954 -5.698 12.505 1.00 94.12 95 PHE A CA 1
ATOM 716 C C . PHE A 1 95 ? -17.607 -6.483 13.638 1.00 94.12 95 PHE A C 1
ATOM 718 O O . PHE A 1 95 ? -17.124 -6.439 14.767 1.00 94.12 95 PHE A O 1
ATOM 725 N N . ASP A 1 96 ? -18.710 -7.171 13.332 1.00 91.06 96 ASP A N 1
ATOM 726 C CA . ASP A 1 96 ? -19.460 -7.988 14.299 1.00 91.06 96 ASP A CA 1
ATOM 727 C C . ASP A 1 96 ? -19.842 -7.215 15.587 1.00 91.06 96 ASP A C 1
ATOM 729 O O . ASP A 1 96 ? -19.738 -7.732 16.693 1.00 91.06 96 ASP A O 1
ATOM 733 N N . GLY A 1 97 ? -20.241 -5.942 15.444 1.00 89.81 97 GLY A N 1
ATOM 734 C CA . GLY A 1 97 ? -20.671 -5.066 16.546 1.00 89.81 97 GLY A CA 1
ATOM 735 C C . GLY A 1 97 ? -19.548 -4.329 17.286 1.00 89.81 97 GLY A C 1
ATOM 736 O O . GLY A 1 97 ? -19.823 -3.412 18.057 1.00 89.81 97 GLY A O 1
ATOM 737 N N . ASP A 1 98 ? -18.283 -4.681 17.041 1.00 94.44 98 ASP A N 1
ATOM 738 C CA . ASP A 1 98 ? -17.131 -4.098 17.731 1.00 94.44 98 ASP A CA 1
ATOM 739 C C . ASP A 1 98 ? -16.226 -3.302 16.792 1.00 94.44 98 ASP A C 1
ATOM 741 O O . ASP A 1 98 ? -15.952 -3.689 15.651 1.00 94.44 98 ASP A O 1
ATOM 745 N N . ARG A 1 99 ? -15.711 -2.180 17.300 1.00 95.56 99 ARG A N 1
ATOM 746 C CA . ARG A 1 99 ? -14.839 -1.271 16.549 1.00 95.56 99 ARG A CA 1
ATOM 747 C C . ARG A 1 99 ? -13.378 -1.703 16.594 1.00 95.56 99 ARG A C 1
ATOM 749 O O . ARG A 1 99 ? -12.895 -2.257 17.585 1.00 95.56 99 ARG A O 1
ATOM 756 N N . PHE A 1 100 ? -12.647 -1.398 15.527 1.00 96.38 100 PHE A N 1
ATOM 757 C CA . PHE A 1 100 ? -11.196 -1.551 15.520 1.00 96.38 100 PHE A CA 1
ATOM 758 C C . PHE A 1 100 ? -10.529 -0.426 16.321 1.00 96.38 100 PHE A C 1
ATOM 760 O O . PHE A 1 100 ? -11.032 0.689 16.432 1.00 96.38 100 PHE A O 1
ATOM 767 N N . ALA A 1 101 ? -9.347 -0.708 16.859 1.00 95.75 101 ALA A N 1
ATOM 768 C CA . ALA A 1 101 ? -8.516 0.272 17.546 1.00 95.75 101 ALA A CA 1
ATOM 769 C C . ALA A 1 101 ? -7.091 0.264 16.989 1.00 95.75 101 ALA A C 1
ATOM 771 O O . ALA A 1 101 ? -6.579 -0.772 16.556 1.00 95.75 101 ALA A O 1
ATOM 772 N N . TYR A 1 102 ? -6.452 1.434 17.014 1.00 95.44 102 TYR A N 1
ATOM 773 C CA . TYR A 1 102 ? -5.079 1.630 16.561 1.00 95.44 102 TYR A CA 1
ATOM 774 C C . TYR A 1 102 ? -4.215 2.177 17.702 1.00 95.44 102 TYR A C 1
ATOM 776 O O . TYR A 1 102 ? -4.539 3.201 18.297 1.00 95.44 102 TYR A O 1
ATOM 784 N N . HIS A 1 103 ? -3.095 1.509 17.978 1.00 95.06 103 HIS A N 1
ATOM 785 C CA . HIS A 1 103 ? -2.221 1.763 19.134 1.00 95.06 103 HIS A CA 1
ATOM 786 C C . HIS A 1 103 ? -0.878 2.411 18.768 1.00 95.06 103 HIS A C 1
ATOM 788 O O . HIS A 1 103 ? 0.004 2.530 19.615 1.00 95.06 103 HIS A O 1
ATOM 794 N N . GLY A 1 104 ? -0.660 2.763 17.498 1.00 93.94 104 GLY A N 1
ATOM 795 C CA . GLY A 1 104 ? 0.606 3.350 17.049 1.00 93.94 104 GLY A CA 1
ATOM 796 C C . GLY A 1 104 ? 0.747 4.803 17.495 1.00 93.94 104 GLY A C 1
ATOM 797 O O . GLY A 1 104 ? -0.220 5.563 17.440 1.00 93.94 104 GLY A O 1
ATOM 798 N N . THR A 1 105 ? 1.955 5.210 17.895 1.00 96.00 105 THR A N 1
ATOM 799 C CA . THR A 1 105 ? 2.206 6.574 18.397 1.00 96.00 105 THR A CA 1
ATOM 800 C C . THR A 1 105 ? 3.044 7.412 17.433 1.00 96.00 105 THR A C 1
ATOM 802 O O . THR A 1 105 ? 3.912 6.900 16.725 1.00 96.00 105 THR A O 1
ATOM 805 N N . GLY A 1 106 ? 2.818 8.732 17.424 1.00 95.25 106 GLY A N 1
ATOM 806 C CA . GLY A 1 106 ? 3.603 9.659 16.599 1.00 95.25 106 GLY A CA 1
ATOM 807 C C . GLY A 1 106 ? 5.101 9.614 16.920 1.00 95.25 106 GLY A C 1
ATOM 808 O O . GLY A 1 106 ? 5.927 9.682 16.015 1.00 95.25 106 GLY A O 1
ATOM 809 N N . LYS A 1 107 ? 5.463 9.391 18.193 1.00 96.62 107 LYS A N 1
ATOM 810 C CA 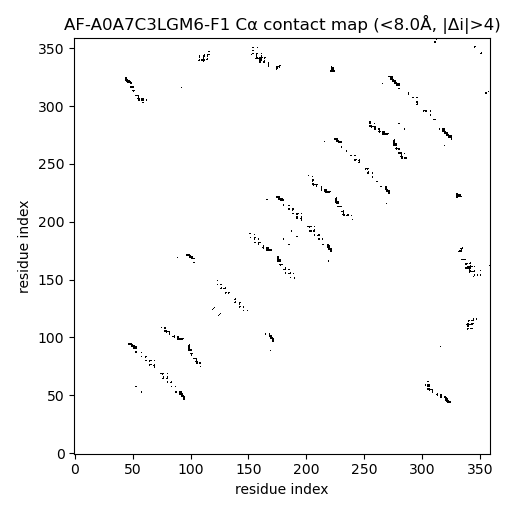. LYS A 1 107 ? 6.860 9.246 18.632 1.00 96.62 107 LYS A CA 1
ATOM 811 C C . LYS A 1 107 ? 7.543 8.024 18.010 1.00 96.62 107 LYS A C 1
ATOM 813 O O . LYS A 1 107 ? 8.691 8.132 17.589 1.00 96.62 107 LYS A O 1
ATOM 818 N N . GLU A 1 108 ? 6.858 6.879 17.933 1.00 95.69 108 GLU A N 1
ATOM 819 C CA . GLU A 1 108 ? 7.391 5.690 17.250 1.00 95.69 108 GLU A CA 1
ATOM 820 C C . GLU A 1 108 ? 7.697 5.996 15.782 1.00 95.69 108 GLU A C 1
ATOM 822 O O . GLU A 1 108 ? 8.797 5.709 15.309 1.00 95.69 108 GLU A O 1
ATOM 827 N N . LEU A 1 109 ? 6.745 6.618 15.080 1.00 95.00 109 LEU A N 1
ATOM 828 C CA . LEU A 1 109 ? 6.900 6.966 13.670 1.00 95.00 109 LEU A CA 1
ATOM 829 C C . LEU A 1 109 ? 7.994 8.012 13.437 1.00 95.00 109 LEU A C 1
ATOM 831 O O . LEU A 1 109 ? 8.730 7.880 12.468 1.00 95.00 109 LEU A O 1
ATOM 835 N N . LEU A 1 110 ? 8.152 8.998 14.324 1.00 96.38 110 LEU A N 1
ATOM 836 C CA . LEU A 1 110 ? 9.237 9.979 14.239 1.00 96.38 110 LEU A CA 1
ATOM 837 C C . LEU A 1 110 ? 10.610 9.303 14.372 1.00 96.38 110 LEU A C 1
ATOM 839 O O . LEU A 1 110 ? 11.497 9.539 13.557 1.00 96.38 110 LEU A O 1
ATOM 843 N N . VAL A 1 111 ? 10.791 8.429 15.370 1.00 96.25 111 VAL A N 1
ATOM 844 C CA . VAL A 1 111 ? 12.061 7.703 15.568 1.00 96.25 111 VAL A CA 1
ATOM 845 C C . VAL A 1 111 ? 12.339 6.750 14.402 1.00 96.25 111 VAL A C 1
ATOM 847 O O . VAL A 1 111 ? 13.480 6.644 13.952 1.00 96.25 111 VAL A O 1
ATOM 850 N N . GLY A 1 112 ? 11.306 6.070 13.894 1.00 94.50 112 GLY A N 1
ATOM 851 C CA . GLY A 1 112 ? 11.394 5.274 12.668 1.00 94.50 112 GLY A CA 1
ATOM 852 C C . GLY A 1 112 ? 11.795 6.123 11.462 1.00 94.50 112 GLY A C 1
ATOM 853 O O . GLY A 1 112 ? 12.690 5.732 10.715 1.00 94.50 112 GLY A O 1
ATOM 854 N N . GLY A 1 113 ? 11.198 7.310 11.345 1.00 95.06 113 GLY A N 1
ATOM 855 C CA . GLY A 1 113 ? 11.428 8.297 10.297 1.00 95.06 113 GLY A CA 1
ATOM 856 C C . GLY A 1 113 ? 12.863 8.780 10.262 1.00 95.06 113 GLY A C 1
ATOM 857 O O . GLY A 1 113 ? 13.497 8.703 9.218 1.00 95.06 113 GLY A O 1
ATOM 858 N N . LEU A 1 114 ? 13.410 9.186 11.408 1.00 96.44 114 LEU A N 1
ATOM 859 C CA . LEU A 1 114 ? 14.801 9.627 11.519 1.00 96.44 114 LEU A CA 1
ATOM 860 C C . LEU A 1 114 ? 15.790 8.518 11.140 1.00 96.44 114 LEU A C 1
ATOM 862 O O . LEU A 1 114 ? 16.748 8.768 10.412 1.00 96.44 114 LEU A O 1
ATOM 866 N N . LYS A 1 115 ? 15.543 7.277 11.579 1.00 94.94 115 LYS A N 1
ATOM 867 C CA . LYS A 1 115 ? 16.386 6.123 11.223 1.00 94.94 115 LYS A CA 1
ATOM 868 C C . LYS A 1 115 ? 16.314 5.798 9.731 1.00 94.94 115 LYS A C 1
ATOM 870 O O . LYS A 1 115 ? 17.347 5.583 9.104 1.00 94.94 115 LYS A O 1
ATOM 875 N N . ALA A 1 116 ? 15.108 5.765 9.168 1.00 93.62 116 ALA A N 1
ATOM 876 C CA . ALA A 1 116 ? 14.893 5.509 7.749 1.00 93.62 116 ALA A CA 1
ATOM 877 C C . ALA A 1 116 ? 15.496 6.621 6.878 1.00 93.62 116 ALA A C 1
ATOM 879 O O . ALA A 1 116 ? 16.159 6.318 5.892 1.00 93.62 116 ALA A O 1
ATOM 880 N N . PHE A 1 117 ? 15.341 7.885 7.281 1.00 93.81 117 PHE A N 1
ATOM 881 C CA . PHE A 1 117 ? 15.942 9.037 6.615 1.00 93.81 117 PHE A CA 1
ATOM 882 C C . PHE A 1 117 ? 17.468 8.965 6.640 1.00 93.81 117 PHE A C 1
ATOM 884 O O . PHE A 1 117 ? 18.094 9.083 5.595 1.00 93.81 117 PHE A O 1
ATOM 891 N N . GLY A 1 118 ? 18.070 8.693 7.804 1.00 94.19 118 GLY A N 1
ATOM 892 C CA . GLY A 1 118 ? 19.517 8.513 7.919 1.00 94.19 118 GLY A CA 1
ATOM 893 C C . GLY A 1 118 ? 20.038 7.402 7.004 1.00 94.19 118 GLY A C 1
ATOM 894 O O . GLY A 1 118 ? 20.991 7.617 6.262 1.00 94.19 118 GLY A O 1
ATOM 895 N N . LEU A 1 119 ? 19.367 6.244 6.981 1.00 92.75 119 LEU A N 1
ATOM 896 C CA . LEU A 1 119 ? 19.710 5.143 6.075 1.00 92.75 119 LEU A CA 1
ATOM 897 C C . LEU A 1 119 ? 19.593 5.554 4.598 1.00 92.75 119 LEU A C 1
ATOM 899 O O . LEU A 1 119 ? 20.481 5.257 3.801 1.00 92.75 119 LEU A O 1
ATOM 903 N N . PHE A 1 120 ? 18.513 6.248 4.237 1.00 90.88 120 PHE A N 1
ATOM 904 C CA . PHE A 1 120 ? 18.263 6.701 2.871 1.00 90.88 120 PHE A CA 1
ATOM 905 C C . PHE A 1 120 ? 19.310 7.723 2.412 1.00 90.88 120 PHE A C 1
ATOM 907 O O . PHE A 1 120 ? 19.856 7.588 1.321 1.00 90.88 120 PHE A O 1
ATOM 914 N N . VAL A 1 121 ? 19.648 8.705 3.253 1.00 93.69 121 VAL A N 1
ATOM 915 C CA . VAL A 1 121 ? 20.679 9.716 2.967 1.00 93.69 121 VAL A CA 1
ATOM 916 C C . VAL A 1 121 ? 22.055 9.074 2.822 1.00 93.69 121 VAL A C 1
ATOM 918 O O . VAL A 1 121 ? 22.764 9.385 1.870 1.00 93.69 121 VAL A O 1
ATOM 921 N N . VAL A 1 122 ? 22.428 8.152 3.713 1.00 95.12 122 VAL A N 1
ATOM 922 C CA . VAL A 1 122 ? 23.736 7.482 3.645 1.00 95.12 122 VAL A CA 1
ATOM 923 C C . VAL A 1 122 ? 23.866 6.660 2.365 1.00 95.12 122 VAL A C 1
ATOM 925 O O . VAL A 1 122 ? 24.878 6.765 1.680 1.00 95.12 122 VAL A O 1
ATOM 928 N N . ILE A 1 123 ? 22.850 5.866 2.020 1.00 93.06 123 ILE A N 1
ATOM 929 C CA . ILE A 1 123 ? 22.933 4.979 0.857 1.00 93.06 123 ILE A CA 1
ATOM 930 C C . ILE A 1 123 ? 22.654 5.749 -0.437 1.00 93.06 123 ILE A C 1
ATOM 932 O O . ILE A 1 123 ? 23.523 5.849 -1.295 1.00 93.06 123 ILE A O 1
ATOM 936 N N . VAL A 1 124 ? 21.450 6.298 -0.599 1.00 92.56 124 VAL A N 1
ATOM 937 C CA . VAL A 1 124 ? 21.028 6.938 -1.855 1.00 92.56 124 VAL A CA 1
ATOM 938 C C . VAL A 1 124 ? 21.708 8.292 -2.029 1.00 92.56 124 VAL A C 1
ATOM 940 O O . VAL A 1 124 ? 22.217 8.581 -3.107 1.00 92.56 124 VAL A O 1
ATOM 943 N N . GLY A 1 125 ? 21.769 9.105 -0.971 1.00 93.56 125 GLY A N 1
ATOM 944 C CA . GLY A 1 125 ? 22.460 10.397 -1.011 1.00 93.56 125 GLY A CA 1
ATOM 945 C C . GLY A 1 125 ? 23.972 10.245 -1.194 1.00 93.56 125 GLY A C 1
ATOM 946 O O . GLY A 1 125 ? 24.556 10.949 -2.014 1.00 93.56 125 GLY A O 1
ATOM 947 N N . GLY A 1 126 ? 24.593 9.279 -0.509 1.00 96.00 126 GLY A N 1
ATOM 948 C CA . GLY A 1 126 ? 26.010 8.950 -0.684 1.00 96.00 126 GLY A CA 1
ATOM 949 C C . GLY A 1 126 ? 26.344 8.489 -2.106 1.00 96.00 126 GLY A C 1
ATOM 950 O O . GLY A 1 126 ? 27.292 8.994 -2.706 1.00 96.00 126 GLY A O 1
ATOM 951 N N . LEU A 1 127 ? 25.534 7.595 -2.685 1.00 95.69 127 LEU A N 1
ATOM 952 C CA . LEU A 1 127 ? 25.686 7.180 -4.085 1.00 95.69 127 LEU A CA 1
ATOM 953 C C . LEU A 1 127 ? 25.432 8.334 -5.064 1.00 95.69 127 LEU A C 1
ATOM 955 O O . LEU A 1 127 ? 26.158 8.466 -6.045 1.00 95.69 127 LEU A O 1
ATOM 959 N N . GLY A 1 128 ? 24.452 9.198 -4.792 1.00 95.81 128 GLY A N 1
ATOM 960 C CA . GLY A 1 128 ? 24.192 10.390 -5.601 1.00 95.81 128 GLY A CA 1
ATOM 961 C C . GLY A 1 128 ? 25.361 11.378 -5.586 1.00 95.81 128 GLY A C 1
ATOM 962 O O . GLY A 1 128 ? 25.751 11.889 -6.635 1.00 95.81 128 GLY A O 1
ATOM 963 N N . LEU A 1 129 ? 25.978 11.595 -4.420 1.00 96.50 129 LEU A N 1
ATOM 964 C CA . LEU A 1 129 ? 27.190 12.404 -4.294 1.00 96.50 129 LEU A CA 1
ATOM 965 C C . LEU A 1 129 ? 28.361 11.770 -5.054 1.00 96.50 129 LEU A C 1
ATOM 967 O O . LEU A 1 129 ? 29.053 12.463 -5.796 1.00 96.50 129 LEU A O 1
ATOM 971 N N . LEU A 1 130 ? 28.553 10.454 -4.923 1.00 96.38 130 LEU A N 1
ATOM 972 C CA . LEU A 1 130 ? 29.571 9.724 -5.678 1.00 96.38 130 LEU A CA 1
ATOM 973 C C . LEU A 1 130 ? 29.360 9.886 -7.191 1.00 96.38 130 LEU A C 1
ATOM 975 O O . LEU A 1 130 ? 30.312 10.172 -7.913 1.00 96.38 130 LEU A O 1
ATOM 979 N N . GLN A 1 131 ? 28.120 9.767 -7.671 1.00 95.62 131 GLN A N 1
ATOM 980 C CA . GLN A 1 131 ? 27.775 9.969 -9.080 1.00 95.62 131 GLN A CA 1
ATOM 981 C C . GLN A 1 131 ? 28.087 11.392 -9.553 1.00 95.62 131 GLN A C 1
ATOM 983 O O . GLN A 1 131 ? 28.592 11.573 -10.658 1.00 95.62 131 GLN A O 1
ATOM 988 N N . PHE A 1 132 ? 27.799 12.399 -8.727 1.00 95.56 132 PHE A N 1
ATOM 989 C CA . PHE A 1 132 ? 28.080 13.799 -9.041 1.00 95.56 132 PHE A CA 1
ATOM 990 C C . PHE A 1 132 ? 29.585 14.086 -9.142 1.00 95.56 132 PHE A C 1
ATOM 992 O O . PHE A 1 132 ? 30.016 14.789 -10.053 1.00 95.56 132 PHE A O 1
ATOM 999 N N . LEU A 1 133 ? 30.382 13.521 -8.231 1.00 96.44 133 LEU A N 1
ATOM 1000 C CA . LEU A 1 133 ? 31.830 13.737 -8.167 1.00 96.44 133 LEU A CA 1
ATOM 1001 C C . LEU A 1 133 ? 32.621 12.909 -9.188 1.00 96.44 133 LEU A C 1
ATOM 1003 O O . LEU A 1 133 ? 33.758 13.259 -9.499 1.00 96.44 133 LEU A O 1
ATOM 1007 N N . THR A 1 134 ? 32.058 11.810 -9.697 1.00 95.88 134 THR A N 1
ATOM 1008 C CA . THR A 1 134 ? 32.776 10.911 -10.608 1.00 95.88 134 THR A CA 1
ATOM 1009 C C . THR A 1 134 ? 32.781 11.469 -12.039 1.00 95.88 134 THR A C 1
ATOM 1011 O O . THR A 1 134 ? 31.711 11.636 -12.635 1.00 95.88 134 THR A O 1
ATOM 1014 N N . PRO A 1 135 ? 33.958 11.744 -12.635 1.00 94.12 135 PRO A N 1
ATOM 1015 C CA . PRO A 1 135 ? 34.042 12.160 -14.029 1.00 94.12 135 PRO A CA 1
ATOM 1016 C C . PRO A 1 135 ? 33.779 10.984 -14.985 1.00 94.12 135 PRO A C 1
ATOM 1018 O O . PRO A 1 135 ? 34.116 9.836 -14.697 1.00 94.12 135 PRO A O 1
ATOM 1021 N N . GLY A 1 136 ? 33.217 11.288 -16.159 1.00 96.38 136 GLY A N 1
ATOM 1022 C CA . GLY A 1 136 ? 32.911 10.313 -17.212 1.00 96.38 136 GLY A CA 1
ATOM 1023 C C . GLY A 1 136 ? 31.485 9.755 -17.157 1.00 96.38 136 GLY A C 1
ATOM 1024 O O . GLY A 1 136 ? 30.904 9.565 -16.092 1.00 96.38 136 GLY A O 1
ATOM 1025 N N . GLU A 1 137 ? 30.911 9.475 -18.327 1.00 94.75 137 GLU A N 1
ATOM 1026 C CA . GLU A 1 137 ? 29.507 9.050 -18.440 1.00 94.75 137 GLU A CA 1
ATOM 1027 C C . GLU A 1 137 ? 29.295 7.579 -18.059 1.00 94.75 137 GLU A C 1
ATOM 1029 O O . GLU A 1 137 ? 28.335 7.244 -17.368 1.00 94.75 137 GLU A O 1
ATOM 1034 N N . ALA A 1 138 ? 30.224 6.693 -18.427 1.00 96.31 138 ALA A N 1
ATOM 1035 C CA . ALA A 1 138 ? 30.134 5.269 -18.101 1.00 96.31 138 ALA A CA 1
ATOM 1036 C C . ALA A 1 138 ? 30.025 4.977 -16.583 1.00 96.31 138 ALA A C 1
ATOM 1038 O O . ALA A 1 138 ? 29.086 4.279 -16.188 1.00 96.31 138 ALA A O 1
ATOM 1039 N N . PRO A 1 139 ? 30.900 5.507 -15.698 1.00 95.44 139 PRO A N 1
ATOM 1040 C CA . PRO A 1 139 ? 30.767 5.264 -14.261 1.00 95.44 139 PRO A CA 1
ATOM 1041 C C . PRO A 1 139 ? 29.514 5.917 -13.662 1.00 95.44 139 PRO A C 1
ATOM 1043 O O . PRO A 1 139 ? 28.906 5.339 -12.763 1.00 95.44 139 PRO A O 1
ATOM 1046 N N . LYS A 1 140 ? 29.060 7.065 -14.186 1.00 95.94 140 LYS A N 1
ATOM 1047 C CA . LYS A 1 140 ? 27.791 7.676 -13.757 1.00 95.94 140 LYS A CA 1
ATOM 1048 C C . LYS A 1 140 ? 26.595 6.783 -14.062 1.00 95.94 140 LYS A C 1
ATOM 1050 O O . LYS A 1 140 ? 25.737 6.615 -13.200 1.00 95.94 140 LYS A O 1
ATOM 1055 N N . ILE A 1 141 ? 26.556 6.183 -15.253 1.00 95.94 141 ILE A N 1
ATOM 1056 C CA . ILE A 1 141 ? 25.516 5.216 -15.628 1.00 95.94 141 ILE A CA 1
ATOM 1057 C C . ILE A 1 141 ? 25.554 4.013 -14.680 1.00 95.94 141 ILE A C 1
ATOM 1059 O O . ILE A 1 141 ? 24.510 3.608 -14.172 1.00 95.94 141 ILE A O 1
ATOM 1063 N N . ALA A 1 142 ? 26.741 3.477 -14.384 1.00 96.81 142 ALA A N 1
ATOM 1064 C CA . ALA A 1 142 ? 26.888 2.352 -13.460 1.00 96.81 142 ALA A CA 1
ATOM 1065 C C . ALA A 1 142 ? 26.382 2.681 -12.041 1.00 96.81 142 ALA A C 1
ATOM 1067 O O . ALA A 1 142 ? 25.646 1.887 -11.453 1.00 96.81 142 ALA A O 1
ATOM 1068 N N . ILE A 1 143 ? 26.711 3.862 -11.504 1.00 96.56 143 ILE A N 1
ATOM 1069 C CA . ILE A 1 143 ? 26.217 4.311 -10.191 1.00 96.56 143 ILE A CA 1
ATOM 1070 C C . ILE A 1 143 ? 24.700 4.543 -10.228 1.00 96.56 143 ILE A C 1
ATOM 1072 O O . ILE A 1 143 ? 23.999 4.137 -9.303 1.00 96.56 143 ILE A O 1
ATOM 1076 N N . GLY A 1 144 ? 24.171 5.110 -11.314 1.00 95.56 144 GLY A N 1
ATOM 1077 C CA . GLY A 1 144 ? 22.730 5.268 -11.507 1.00 95.56 144 GLY A CA 1
ATOM 1078 C C . GLY A 1 144 ? 21.994 3.925 -11.475 1.00 95.56 144 GLY A C 1
ATOM 1079 O O . GLY A 1 144 ? 21.011 3.771 -10.750 1.00 95.56 144 GLY A O 1
ATOM 1080 N N . LEU A 1 145 ? 22.506 2.915 -12.186 1.00 96.19 145 LEU A N 1
ATOM 1081 C CA . LEU A 1 145 ? 21.975 1.547 -12.142 1.00 96.19 145 LEU A CA 1
ATOM 1082 C C . LEU A 1 145 ? 22.054 0.942 -10.733 1.00 96.19 145 LEU A C 1
ATOM 1084 O O . LEU A 1 145 ? 21.113 0.274 -10.303 1.00 96.19 145 LEU A O 1
ATOM 1088 N N . LEU A 1 146 ? 23.131 1.212 -9.990 1.00 96.50 146 LEU A N 1
ATOM 1089 C CA . LEU A 1 146 ? 23.268 0.777 -8.601 1.00 96.50 146 LEU A CA 1
ATOM 1090 C C . LEU A 1 146 ? 22.221 1.431 -7.686 1.00 96.50 146 LEU A C 1
ATOM 1092 O O . LEU A 1 146 ? 21.634 0.739 -6.857 1.00 96.50 146 LEU A O 1
ATOM 1096 N N . ILE A 1 147 ? 21.928 2.724 -7.854 1.00 95.12 147 ILE A N 1
ATOM 1097 C CA . ILE A 1 147 ? 20.864 3.414 -7.105 1.00 95.12 147 ILE A CA 1
ATOM 1098 C C . ILE A 1 147 ? 19.506 2.749 -7.368 1.00 95.12 147 ILE A C 1
ATOM 1100 O O . ILE A 1 147 ? 18.768 2.463 -6.421 1.00 95.12 147 ILE A O 1
ATOM 1104 N N . TYR A 1 148 ? 19.190 2.435 -8.628 1.00 93.25 148 TYR A N 1
ATOM 1105 C CA . TYR A 1 148 ? 17.962 1.708 -8.964 1.00 93.25 148 TYR A CA 1
ATOM 1106 C C . TYR A 1 148 ? 17.928 0.303 -8.348 1.00 93.25 148 TYR A C 1
ATOM 1108 O O . TYR A 1 148 ? 16.898 -0.098 -7.802 1.00 93.25 148 TYR A O 1
ATOM 1116 N N . ALA A 1 149 ? 19.045 -0.428 -8.374 1.00 94.69 149 ALA A N 1
ATOM 1117 C CA . ALA A 1 149 ? 19.150 -1.751 -7.759 1.00 94.69 149 ALA A CA 1
ATOM 1118 C C . ALA A 1 149 ? 18.946 -1.696 -6.234 1.00 94.69 149 ALA A C 1
ATOM 1120 O O . ALA A 1 149 ? 18.214 -2.514 -5.676 1.00 94.69 149 ALA A O 1
ATOM 1121 N N . VAL A 1 150 ? 19.523 -0.697 -5.560 1.00 95.00 150 VAL A N 1
ATOM 1122 C CA . VAL A 1 150 ? 19.285 -0.438 -4.133 1.00 95.00 150 VAL A CA 1
ATOM 1123 C C . VAL A 1 150 ? 17.807 -0.150 -3.881 1.00 95.00 150 VAL A C 1
ATOM 1125 O O . VAL A 1 150 ? 17.213 -0.758 -2.991 1.00 95.00 150 VAL A O 1
ATOM 1128 N N . GLY A 1 151 ? 17.187 0.730 -4.673 1.00 92.31 151 GLY A N 1
ATOM 1129 C CA . GLY A 1 151 ? 15.759 1.034 -4.567 1.00 92.31 151 GLY A CA 1
ATOM 1130 C C . GLY A 1 151 ? 14.892 -0.222 -4.685 1.00 92.31 151 GLY A C 1
ATOM 1131 O O . GLY A 1 151 ? 14.018 -0.449 -3.847 1.00 92.31 151 GLY A O 1
ATOM 1132 N N . LEU A 1 152 ? 15.197 -1.090 -5.655 1.00 92.69 152 LEU A N 1
ATOM 1133 C CA . LEU A 1 152 ? 14.509 -2.366 -5.863 1.00 92.69 152 LEU A CA 1
ATOM 1134 C C . LEU A 1 152 ? 14.585 -3.286 -4.631 1.00 92.69 152 LEU A C 1
ATOM 1136 O O . LEU A 1 152 ? 13.605 -3.955 -4.314 1.00 92.69 152 LEU A O 1
ATOM 1140 N N . VAL A 1 153 ? 15.715 -3.298 -3.917 1.00 95.06 153 VAL A N 1
ATOM 1141 C CA . VAL A 1 153 ? 15.910 -4.070 -2.674 1.00 95.06 153 VAL A CA 1
ATOM 1142 C C . VAL A 1 153 ? 15.206 -3.413 -1.480 1.00 95.06 153 VAL A C 1
ATOM 1144 O O . VAL A 1 153 ? 14.672 -4.107 -0.612 1.00 95.06 153 VAL A O 1
ATOM 1147 N N . LEU A 1 154 ? 15.145 -2.082 -1.418 1.00 94.00 154 LEU A N 1
ATOM 1148 C CA . LEU A 1 154 ? 14.481 -1.379 -0.318 1.00 94.00 154 LEU A CA 1
ATOM 1149 C C . LEU A 1 154 ? 12.953 -1.566 -0.331 1.00 94.00 154 LEU A C 1
ATOM 1151 O O . LEU A 1 154 ? 12.352 -1.654 0.741 1.00 94.00 154 LEU A O 1
ATOM 1155 N N . VAL A 1 155 ? 12.322 -1.702 -1.503 1.00 93.19 155 VAL A N 1
ATOM 1156 C CA . VAL A 1 155 ? 10.863 -1.902 -1.640 1.00 93.19 155 VAL A CA 1
ATOM 1157 C C . VAL A 1 155 ? 10.324 -3.105 -0.840 1.00 93.19 155 VAL A C 1
ATOM 1159 O O . VAL A 1 155 ? 9.398 -2.922 -0.039 1.00 93.19 155 VAL A O 1
ATOM 1162 N N . PRO A 1 156 ? 10.850 -4.337 -0.983 1.00 94.81 156 PRO A N 1
ATOM 1163 C CA . PRO A 1 156 ? 10.369 -5.481 -0.212 1.00 94.81 156 PRO A CA 1
ATOM 1164 C C . PRO A 1 156 ? 10.682 -5.383 1.287 1.00 94.81 156 PRO A C 1
ATOM 1166 O O . PRO A 1 156 ? 9.866 -5.828 2.098 1.00 94.81 156 PRO A O 1
ATOM 1169 N N . ILE A 1 157 ? 11.802 -4.754 1.672 1.00 95.38 157 ILE A N 1
ATOM 1170 C CA . ILE A 1 157 ? 12.132 -4.483 3.084 1.00 95.38 157 ILE A CA 1
ATOM 1171 C C . ILE A 1 157 ? 11.085 -3.553 3.701 1.00 95.38 157 ILE A C 1
ATOM 1173 O O . ILE A 1 157 ? 10.534 -3.850 4.766 1.00 95.38 157 ILE A O 1
ATOM 1177 N N . ALA A 1 158 ? 10.775 -2.459 3.006 1.00 94.44 158 ALA A N 1
ATOM 1178 C CA . ALA A 1 158 ? 9.768 -1.492 3.408 1.00 94.44 158 ALA A CA 1
ATOM 1179 C C . ALA A 1 158 ? 8.371 -2.123 3.478 1.00 94.44 158 ALA A C 1
ATOM 1181 O O . ALA A 1 158 ? 7.673 -1.959 4.473 1.00 94.44 158 ALA A O 1
ATOM 1182 N N . THR A 1 159 ? 7.989 -2.926 2.480 1.00 93.69 159 THR A N 1
ATOM 1183 C CA . THR A 1 159 ? 6.674 -3.589 2.439 1.00 93.69 159 THR A CA 1
ATOM 1184 C C . THR A 1 159 ? 6.467 -4.524 3.635 1.00 93.69 159 THR A C 1
ATOM 1186 O O . THR A 1 159 ? 5.447 -4.443 4.322 1.00 93.69 159 THR A O 1
ATOM 1189 N N . VAL A 1 160 ? 7.442 -5.395 3.926 1.00 95.25 160 VAL A N 1
ATOM 1190 C CA . VAL A 1 160 ? 7.364 -6.321 5.068 1.00 95.25 160 VAL A CA 1
ATOM 1191 C C . VAL A 1 160 ? 7.385 -5.562 6.392 1.00 95.25 160 VAL A C 1
ATOM 1193 O O . VAL A 1 160 ? 6.576 -5.846 7.275 1.00 95.25 160 VAL A O 1
ATOM 1196 N N . GLY A 1 161 ? 8.283 -4.588 6.547 1.00 94.69 161 GLY A N 1
ATOM 1197 C CA . GLY A 1 161 ? 8.386 -3.820 7.785 1.00 94.69 161 GLY A CA 1
ATOM 1198 C C . GLY A 1 161 ? 7.155 -2.946 8.060 1.00 94.69 161 GLY A C 1
ATOM 1199 O O . GLY A 1 161 ? 6.689 -2.900 9.197 1.00 94.69 161 GLY A O 1
ATOM 1200 N N . SER A 1 162 ? 6.575 -2.335 7.024 1.00 94.00 162 SER A N 1
ATOM 1201 C CA . SER A 1 162 ? 5.316 -1.588 7.102 1.00 94.00 162 SER A CA 1
ATOM 1202 C C . SER A 1 162 ? 4.154 -2.487 7.535 1.00 94.00 162 SER A C 1
ATOM 1204 O O . SER A 1 162 ? 3.451 -2.157 8.493 1.00 94.00 162 SER A O 1
ATOM 1206 N N . ARG A 1 163 ? 4.004 -3.681 6.935 1.00 94.06 163 ARG A N 1
ATOM 1207 C CA . ARG A 1 163 ? 2.978 -4.651 7.365 1.00 94.06 163 ARG A CA 1
ATOM 1208 C C . ARG A 1 163 ? 3.152 -5.097 8.815 1.00 94.06 163 ARG A C 1
ATOM 1210 O O . ARG A 1 163 ? 2.165 -5.139 9.548 1.00 94.06 163 ARG A O 1
ATOM 1217 N N . LYS A 1 164 ? 4.387 -5.383 9.253 1.00 94.94 164 LYS A N 1
ATOM 1218 C CA . LYS A 1 164 ? 4.692 -5.707 10.663 1.00 94.94 164 LYS A CA 1
ATOM 1219 C C . LYS A 1 164 ? 4.236 -4.604 11.602 1.00 94.94 164 LYS A C 1
ATOM 1221 O O . LYS A 1 164 ? 3.535 -4.884 12.573 1.00 94.94 164 LYS A O 1
ATOM 1226 N N . TYR A 1 165 ? 4.608 -3.363 11.298 1.00 95.31 165 TYR A N 1
ATOM 1227 C CA . TYR A 1 165 ? 4.245 -2.219 12.118 1.00 95.31 165 TYR A CA 1
ATOM 1228 C C . TYR A 1 165 ? 2.724 -2.022 12.181 1.00 95.31 165 TYR A C 1
ATOM 1230 O O . TYR A 1 165 ? 2.168 -2.032 13.280 1.00 95.31 165 TYR A O 1
ATOM 1238 N N . ARG A 1 166 ? 2.040 -1.927 11.030 1.00 94.00 166 ARG A N 1
ATOM 1239 C CA . ARG A 1 166 ? 0.590 -1.662 10.962 1.00 94.00 166 ARG A CA 1
ATOM 1240 C C . ARG A 1 166 ? -0.230 -2.723 11.684 1.00 94.00 166 ARG A C 1
ATOM 1242 O O . ARG A 1 166 ? -1.032 -2.371 12.544 1.00 94.00 166 ARG A O 1
ATOM 1249 N N . LEU A 1 167 ? 0.018 -4.005 11.403 1.00 94.44 167 LEU A N 1
ATOM 1250 C CA . LEU A 1 167 ? -0.750 -5.086 12.020 1.00 94.44 167 LEU A CA 1
ATOM 1251 C C . LEU A 1 167 ? -0.496 -5.164 13.530 1.00 94.44 167 LEU A C 1
ATOM 1253 O O . LEU A 1 167 ? -1.457 -5.236 14.284 1.00 94.44 167 LEU A O 1
ATOM 1257 N N . SER A 1 168 ? 0.749 -4.999 13.997 1.00 95.06 168 SER A N 1
ATOM 1258 C CA . SER A 1 168 ? 1.050 -4.987 15.444 1.00 95.06 168 SER A CA 1
ATOM 1259 C C . SER A 1 168 ? 0.376 -3.856 16.235 1.00 95.06 168 SER A C 1
ATOM 1261 O O . SER A 1 168 ? 0.349 -3.886 17.469 1.00 95.06 168 SER A O 1
ATOM 1263 N N . ARG A 1 169 ? -0.102 -2.815 15.543 1.00 95.31 169 ARG A N 1
ATOM 1264 C CA . ARG A 1 169 ? -0.779 -1.657 16.133 1.00 95.31 169 ARG A CA 1
ATOM 1265 C C . ARG A 1 169 ? -2.282 -1.670 15.897 1.00 95.31 169 ARG A C 1
ATOM 1267 O O . ARG A 1 169 ? -2.966 -0.917 16.577 1.00 95.31 169 ARG A O 1
ATOM 1274 N N . ALA A 1 170 ? -2.795 -2.521 15.017 1.00 95.38 170 ALA A N 1
ATOM 1275 C CA . ALA A 1 170 ? -4.222 -2.734 14.838 1.00 95.38 170 ALA A CA 1
ATOM 1276 C C . ALA A 1 170 ? -4.733 -3.785 15.832 1.00 95.38 170 ALA A C 1
ATOM 1278 O O . ALA A 1 170 ? -4.078 -4.801 16.078 1.00 95.38 170 ALA A O 1
ATOM 1279 N N . SER A 1 171 ? -5.916 -3.560 16.393 1.00 95.75 171 SER A N 1
ATOM 1280 C CA . SER A 1 171 ? -6.598 -4.533 17.247 1.00 95.75 171 SER A CA 1
ATOM 1281 C C . SER A 1 171 ? -8.103 -4.516 17.049 1.00 95.75 171 SER A C 1
ATOM 1283 O O . SER A 1 171 ? -8.666 -3.473 16.721 1.00 95.75 171 SER A O 1
ATOM 1285 N N . TRP A 1 172 ? -8.745 -5.635 17.350 1.00 96.06 172 TRP A N 1
ATOM 1286 C CA . TRP A 1 172 ? -10.195 -5.787 17.409 1.00 96.06 172 TRP A CA 1
ATOM 1287 C C . TRP A 1 172 ? -10.550 -6.654 18.622 1.00 96.06 172 TRP A C 1
ATOM 1289 O O . TRP A 1 172 ? -9.831 -7.611 18.910 1.00 96.06 172 TRP A O 1
ATOM 1299 N N . ARG A 1 173 ? -11.577 -6.269 19.397 1.00 94.44 173 ARG A N 1
ATOM 1300 C CA . ARG A 1 173 ? -11.909 -6.885 20.706 1.00 94.44 173 ARG A CA 1
ATOM 1301 C C . ARG A 1 173 ? -10.702 -7.028 21.657 1.00 94.44 173 ARG A C 1
ATOM 1303 O O . ARG A 1 173 ? -10.557 -8.010 22.373 1.00 94.44 173 ARG A O 1
ATOM 1310 N N . GLY A 1 174 ? -9.781 -6.060 21.628 1.00 91.62 174 GLY A N 1
ATOM 1311 C CA . GLY A 1 174 ? -8.547 -6.076 22.429 1.00 91.62 174 GLY A CA 1
ATOM 1312 C C . GLY A 1 174 ? -7.436 -7.011 21.920 1.00 91.62 174 GLY A C 1
ATOM 1313 O O . GLY A 1 174 ? -6.301 -6.907 22.388 1.00 91.62 174 GLY A O 1
ATOM 1314 N N . ILE A 1 175 ? -7.709 -7.855 20.921 1.00 95.25 175 ILE A N 1
ATOM 1315 C CA . ILE A 1 175 ? -6.734 -8.765 20.309 1.00 95.25 175 ILE A CA 1
ATOM 1316 C C . ILE A 1 175 ? -6.024 -8.040 19.162 1.00 95.25 175 ILE A C 1
ATOM 1318 O O . ILE A 1 175 ? -6.659 -7.422 18.308 1.00 95.25 175 ILE A O 1
ATOM 1322 N N . ARG A 1 176 ? -4.690 -8.079 19.140 1.00 95.00 176 ARG A N 1
ATOM 1323 C CA . ARG A 1 176 ? -3.857 -7.428 18.121 1.00 95.00 176 ARG A CA 1
ATOM 1324 C C . ARG A 1 176 ? -3.626 -8.348 16.930 1.00 95.00 176 ARG A C 1
ATOM 1326 O O . ARG A 1 176 ? -3.480 -9.563 17.072 1.00 95.00 176 ARG A O 1
ATOM 1333 N N . PHE A 1 177 ? -3.522 -7.737 15.758 1.00 96.00 177 PHE A N 1
ATOM 1334 C CA . PHE A 1 177 ? -3.019 -8.425 14.579 1.00 96.00 177 PHE A CA 1
ATOM 1335 C C . PHE A 1 177 ? -1.491 -8.528 14.643 1.00 96.00 177 PHE A C 1
ATOM 1337 O O . PHE A 1 177 ? -0.810 -7.800 15.368 1.00 96.00 177 PHE A O 1
ATOM 1344 N N . SER A 1 178 ? -0.916 -9.451 13.881 1.00 95.81 178 SER A N 1
ATOM 1345 C CA . SER A 1 178 ? 0.534 -9.530 13.722 1.00 95.81 178 SER A CA 1
ATOM 1346 C C . SER A 1 178 ? 0.916 -10.013 12.330 1.00 95.81 178 SER A C 1
ATOM 1348 O O . SER A 1 178 ? 0.135 -10.663 11.638 1.00 95.81 178 SER A O 1
ATOM 1350 N N . PHE A 1 179 ? 2.132 -9.674 11.906 1.00 95.69 179 PHE A N 1
ATOM 1351 C CA . PHE A 1 179 ? 2.726 -10.187 10.677 1.00 95.69 179 PHE A CA 1
ATOM 1352 C C . PHE A 1 179 ? 4.027 -10.906 11.015 1.00 95.69 179 PHE A C 1
ATOM 1354 O O . PHE A 1 179 ? 4.955 -10.288 11.540 1.00 95.69 179 PHE A O 1
ATOM 1361 N N . ARG A 1 180 ? 4.114 -12.198 10.700 1.00 95.25 180 ARG A N 1
ATOM 1362 C CA . ARG A 1 180 ? 5.253 -13.055 11.082 1.00 95.25 180 ARG A CA 1
ATOM 1363 C C . ARG A 1 180 ? 6.159 -13.433 9.909 1.00 95.25 180 ARG A C 1
ATOM 1365 O O . ARG A 1 180 ? 7.073 -14.229 10.073 1.00 95.25 180 ARG A O 1
ATOM 1372 N N . GLY A 1 181 ? 5.953 -12.820 8.744 1.00 94.56 181 GLY A N 1
ATOM 1373 C CA . GLY A 1 181 ? 6.748 -13.100 7.551 1.00 94.56 181 GLY A CA 1
ATOM 1374 C C . GLY A 1 181 ? 8.195 -12.613 7.670 1.00 94.56 181 GLY A C 1
ATOM 1375 O O . GLY A 1 181 ? 8.488 -11.561 8.255 1.00 94.56 181 GLY A O 1
ATOM 1376 N N . GLN A 1 182 ? 9.114 -13.366 7.077 1.00 95.81 182 GLN A N 1
ATOM 1377 C CA . GLN A 1 182 ? 10.525 -13.023 6.948 1.00 95.81 182 GLN A CA 1
ATOM 1378 C C . GLN A 1 182 ? 10.797 -12.123 5.732 1.00 95.81 182 GLN A C 1
ATOM 1380 O O . GLN A 1 182 ? 10.247 -12.298 4.646 1.00 95.81 182 GLN A O 1
ATOM 1385 N N . THR A 1 183 ? 11.689 -11.147 5.875 1.00 94.81 183 THR A N 1
ATOM 1386 C CA . THR A 1 183 ? 11.992 -10.230 4.766 1.00 94.81 183 THR A CA 1
ATOM 1387 C C . THR A 1 183 ? 12.712 -10.936 3.612 1.00 94.81 183 THR A C 1
ATOM 1389 O O . THR A 1 183 ? 12.430 -10.643 2.454 1.00 94.81 183 THR A O 1
ATOM 1392 N N . GLY A 1 184 ? 13.595 -11.898 3.908 1.00 96.19 184 GLY A N 1
ATOM 1393 C CA . GLY A 1 184 ? 14.370 -12.625 2.895 1.00 96.19 184 GLY A CA 1
ATOM 1394 C C . GLY A 1 184 ? 13.524 -13.516 1.980 1.00 96.19 184 GLY A C 1
ATOM 1395 O O . GLY A 1 184 ? 13.771 -13.569 0.778 1.00 96.19 184 GLY A O 1
ATOM 1396 N N . GLU A 1 185 ? 12.490 -14.170 2.512 1.00 97.44 185 GLU A N 1
ATOM 1397 C CA . GLU A 1 185 ? 11.561 -14.972 1.702 1.00 97.44 185 GLU A CA 1
ATOM 1398 C C . GLU A 1 185 ? 10.767 -14.088 0.735 1.00 97.44 185 GLU A C 1
ATOM 1400 O O . GLU A 1 185 ? 10.715 -14.361 -0.465 1.00 97.44 185 GLU A O 1
ATOM 1405 N N . TYR A 1 186 ? 10.234 -12.969 1.235 1.00 96.62 186 TYR A N 1
ATOM 1406 C CA . TYR A 1 186 ? 9.528 -12.000 0.399 1.00 96.62 186 TYR A CA 1
ATOM 1407 C C . TYR A 1 186 ? 10.438 -11.368 -0.654 1.00 96.62 186 TYR A C 1
ATOM 1409 O O . TYR A 1 186 ? 10.017 -11.174 -1.789 1.00 96.62 186 TYR A O 1
ATOM 1417 N N . MET A 1 187 ? 11.697 -11.089 -0.303 1.00 96.62 187 MET A N 1
ATOM 1418 C CA . MET A 1 187 ? 12.708 -10.561 -1.220 1.00 96.62 187 MET A CA 1
ATOM 1419 C C . MET A 1 187 ? 12.902 -11.477 -2.432 1.00 96.62 187 MET A C 1
ATOM 1421 O O . MET A 1 187 ? 12.925 -10.995 -3.560 1.00 96.62 187 MET A O 1
ATOM 1425 N N . ARG A 1 188 ? 13.002 -12.797 -2.224 1.00 97.69 188 ARG A N 1
ATOM 1426 C CA . ARG A 1 188 ? 13.164 -13.767 -3.321 1.00 97.69 188 ARG A CA 1
ATOM 1427 C C . ARG A 1 188 ? 11.948 -13.782 -4.245 1.00 97.69 188 ARG A C 1
ATOM 1429 O O . ARG A 1 188 ? 12.114 -13.775 -5.461 1.00 97.69 188 ARG A O 1
ATOM 1436 N N . ILE A 1 189 ? 10.741 -13.742 -3.672 1.00 96.81 189 ILE A N 1
ATOM 1437 C CA . ILE A 1 189 ? 9.488 -13.638 -4.436 1.00 96.81 189 ILE A CA 1
ATOM 1438 C C . ILE A 1 189 ? 9.460 -12.327 -5.232 1.00 96.81 189 ILE A C 1
ATOM 1440 O O . ILE A 1 189 ? 9.116 -12.336 -6.411 1.00 96.81 189 ILE A O 1
ATOM 1444 N N . PHE A 1 190 ? 9.845 -11.216 -4.599 1.00 96.81 190 PHE A N 1
ATOM 1445 C CA . PHE A 1 190 ? 9.847 -9.883 -5.194 1.00 96.81 190 PHE A CA 1
ATOM 1446 C C . PHE A 1 190 ? 10.840 -9.753 -6.344 1.00 96.81 190 PHE A C 1
ATOM 1448 O O . PHE A 1 190 ? 10.436 -9.435 -7.456 1.00 96.81 190 PHE A O 1
ATOM 1455 N N . ILE A 1 191 ? 12.120 -10.037 -6.101 1.00 96.44 191 ILE A N 1
ATOM 1456 C CA . ILE A 1 191 ? 13.173 -9.907 -7.113 1.00 96.44 191 ILE A CA 1
ATOM 1457 C C . ILE A 1 191 ? 12.948 -10.911 -8.244 1.00 96.44 191 ILE A C 1
ATOM 1459 O O . ILE A 1 191 ? 12.938 -10.517 -9.408 1.00 96.44 191 ILE A O 1
ATOM 1463 N N . GLY A 1 192 ? 12.711 -12.189 -7.924 1.00 97.38 192 GLY A N 1
ATOM 1464 C CA . GLY A 1 192 ? 12.465 -13.213 -8.940 1.00 97.38 192 GLY A CA 1
ATOM 1465 C C . GLY A 1 192 ? 11.232 -12.892 -9.784 1.00 97.38 192 GLY A C 1
ATOM 1466 O O . GLY A 1 192 ? 11.274 -12.970 -11.009 1.00 97.38 192 GLY A O 1
ATOM 1467 N N . GLY A 1 193 ? 10.148 -12.451 -9.143 1.00 96.81 193 GLY A N 1
ATOM 1468 C CA . GLY A 1 193 ? 8.932 -12.045 -9.835 1.00 96.81 193 GLY A CA 1
ATOM 1469 C C . GLY A 1 193 ? 9.088 -10.770 -10.661 1.00 96.81 193 GLY A C 1
ATOM 1470 O O . GLY A 1 193 ? 8.566 -10.719 -11.772 1.00 96.81 193 GLY A O 1
ATOM 1471 N N . ALA A 1 194 ? 9.842 -9.778 -10.183 1.00 95.56 194 ALA A N 1
ATOM 1472 C CA . ALA A 1 194 ? 10.142 -8.558 -10.928 1.00 95.56 194 ALA A CA 1
ATOM 1473 C C . ALA A 1 194 ? 10.967 -8.858 -12.188 1.00 95.56 194 ALA A C 1
ATOM 1475 O O . ALA A 1 194 ? 10.599 -8.409 -13.271 1.00 95.56 194 ALA A O 1
ATOM 1476 N N . VAL A 1 195 ? 12.021 -9.675 -12.069 1.00 96.81 195 VAL A N 1
ATOM 1477 C CA . VAL A 1 195 ? 12.854 -10.096 -13.208 1.00 96.81 195 VAL A CA 1
ATOM 1478 C C . VAL A 1 195 ? 12.028 -10.880 -14.226 1.00 96.81 195 VAL A C 1
ATOM 1480 O O . VAL A 1 195 ? 12.046 -10.547 -15.407 1.00 96.81 195 VAL A O 1
ATOM 1483 N N . LEU A 1 196 ? 11.247 -11.873 -13.788 1.00 97.69 196 LEU A N 1
ATOM 1484 C CA . LEU A 1 196 ? 10.392 -12.653 -14.690 1.00 97.69 196 LEU A CA 1
ATOM 1485 C C . LEU A 1 196 ? 9.321 -11.787 -15.359 1.00 97.69 196 LEU A C 1
ATOM 1487 O O . LEU A 1 196 ? 9.066 -11.934 -16.551 1.00 97.69 196 LEU A O 1
ATOM 1491 N N . THR A 1 197 ? 8.715 -10.854 -14.624 1.00 97.00 197 THR A N 1
ATOM 1492 C CA . THR A 1 197 ? 7.735 -9.913 -15.187 1.00 97.00 197 THR A CA 1
ATOM 1493 C C . THR A 1 197 ? 8.386 -9.005 -16.224 1.00 97.00 197 THR A C 1
ATOM 1495 O O . THR A 1 197 ? 7.801 -8.789 -17.277 1.00 97.00 197 THR A O 1
ATOM 1498 N N . PHE A 1 198 ? 9.604 -8.524 -15.976 1.00 96.38 198 PHE A N 1
ATOM 1499 C CA . PHE A 1 198 ? 10.347 -7.712 -16.936 1.00 96.38 198 PHE A CA 1
ATOM 1500 C C . PHE A 1 198 ? 10.694 -8.499 -18.210 1.00 96.38 198 PHE A C 1
ATOM 1502 O O . PHE A 1 198 ? 10.360 -8.060 -19.307 1.00 96.38 198 PHE A O 1
ATOM 1509 N N . VAL A 1 199 ? 11.281 -9.694 -18.072 1.00 97.94 199 VAL A N 1
ATOM 1510 C CA . VAL A 1 199 ? 11.679 -10.555 -19.206 1.00 97.94 199 VAL A CA 1
ATOM 1511 C C . VAL A 1 199 ? 10.476 -10.994 -20.045 1.00 97.94 199 VAL A C 1
ATOM 1513 O O . VAL A 1 199 ? 10.573 -11.101 -21.262 1.00 97.94 199 VAL A O 1
ATOM 1516 N N . THR A 1 200 ? 9.323 -11.216 -19.413 1.00 97.50 200 THR A N 1
ATOM 1517 C CA . THR A 1 200 ? 8.082 -11.620 -20.097 1.00 97.50 200 THR A CA 1
ATOM 1518 C C . THR A 1 200 ? 7.211 -10.439 -20.539 1.00 97.50 200 THR A C 1
ATOM 1520 O O . THR A 1 200 ? 6.050 -10.643 -20.893 1.00 97.50 200 THR A O 1
ATOM 1523 N N . LEU A 1 201 ? 7.734 -9.205 -20.499 1.00 96.31 201 LEU A N 1
ATOM 1524 C CA . LEU A 1 201 ? 7.019 -7.976 -20.876 1.00 96.31 201 LEU A CA 1
ATOM 1525 C C . LEU A 1 201 ? 5.664 -7.811 -20.164 1.00 96.31 201 LEU A C 1
ATOM 1527 O O . LEU A 1 201 ? 4.673 -7.376 -20.745 1.00 96.31 201 LEU A O 1
ATOM 1531 N N . GLY A 1 202 ? 5.610 -8.180 -18.887 1.00 94.38 202 GLY A N 1
ATOM 1532 C CA . GLY A 1 202 ? 4.420 -8.078 -18.048 1.00 94.38 202 GLY A CA 1
ATOM 1533 C C . GLY A 1 202 ? 3.580 -9.352 -17.968 1.00 94.38 202 GLY A C 1
ATOM 1534 O O . GLY A 1 202 ? 2.786 -9.472 -17.039 1.00 94.38 202 GLY A O 1
ATOM 1535 N N . LEU A 1 203 ? 3.766 -10.343 -18.849 1.00 97.12 203 LEU A N 1
ATOM 1536 C CA . LEU A 1 203 ? 2.906 -11.538 -18.877 1.00 97.12 203 LEU A CA 1
ATOM 1537 C C . LEU A 1 203 ? 2.957 -12.365 -17.582 1.00 97.12 203 LEU A C 1
ATOM 1539 O O . LEU A 1 203 ? 1.962 -12.988 -17.216 1.00 97.12 203 LEU A O 1
ATOM 1543 N N . TYR A 1 204 ? 4.073 -12.338 -16.849 1.00 97.44 204 TYR A N 1
ATOM 1544 C CA . TYR A 1 204 ? 4.202 -13.021 -15.556 1.00 97.44 204 TYR A CA 1
ATOM 1545 C C . TYR A 1 204 ? 3.548 -12.273 -14.371 1.00 97.44 204 TYR A C 1
ATOM 1547 O O . TYR A 1 204 ? 3.434 -12.820 -13.271 1.00 97.44 204 TYR A O 1
ATOM 1555 N N . TYR A 1 205 ? 3.055 -11.047 -14.574 1.00 95.81 205 TYR A N 1
ATOM 1556 C CA . TYR A 1 205 ? 2.457 -10.217 -13.523 1.00 95.81 205 TYR A CA 1
ATOM 1557 C C . TYR A 1 205 ? 1.376 -10.905 -12.657 1.00 95.81 205 TYR A C 1
ATOM 1559 O O . TYR A 1 205 ? 1.455 -10.767 -11.433 1.00 95.81 205 TYR A O 1
ATOM 1567 N N . PRO A 1 206 ? 0.382 -11.654 -13.189 1.00 96.44 206 PRO A N 1
ATOM 1568 C CA . PRO A 1 206 ? -0.633 -12.299 -12.350 1.00 96.44 206 PRO A CA 1
ATOM 1569 C C . PRO A 1 206 ? -0.038 -13.340 -11.393 1.00 96.44 206 PRO A C 1
ATOM 1571 O O . PRO A 1 206 ? -0.460 -13.413 -10.240 1.00 96.44 206 PRO A O 1
ATOM 1574 N N . PHE A 1 207 ? 0.983 -14.091 -11.817 1.00 97.44 207 PHE A N 1
ATOM 1575 C CA . PHE A 1 207 ? 1.695 -15.033 -10.949 1.00 97.44 207 PHE A CA 1
ATOM 1576 C C . PHE A 1 207 ? 2.517 -14.298 -9.896 1.00 97.44 207 PHE A C 1
ATOM 1578 O O . PHE A 1 207 ? 2.475 -14.649 -8.715 1.00 97.44 207 PHE A O 1
ATOM 1585 N N . PHE A 1 208 ? 3.219 -13.240 -10.307 1.00 97.25 208 PHE A N 1
ATOM 1586 C CA . PHE A 1 208 ? 3.998 -12.412 -9.400 1.00 97.25 208 PHE A CA 1
ATOM 1587 C C . PHE A 1 208 ? 3.125 -11.800 -8.293 1.00 97.25 208 PHE A C 1
ATOM 1589 O O . PHE A 1 208 ? 3.393 -11.990 -7.103 1.00 97.25 208 PHE A O 1
ATOM 1596 N N . TYR A 1 209 ? 2.033 -11.136 -8.677 1.00 95.31 209 TYR A N 1
ATOM 1597 C CA . TYR A 1 209 ? 1.113 -10.494 -7.746 1.00 95.31 209 TYR A CA 1
ATOM 1598 C C . TYR A 1 209 ? 0.401 -11.515 -6.843 1.00 95.31 209 TYR A C 1
ATOM 1600 O O . TYR A 1 209 ? 0.238 -11.258 -5.650 1.00 95.31 209 TYR A O 1
ATOM 1608 N N . ASN A 1 210 ? 0.024 -12.690 -7.367 1.00 96.81 210 ASN A N 1
ATOM 1609 C CA . ASN A 1 210 ? -0.560 -13.773 -6.569 1.00 96.81 210 ASN A CA 1
ATOM 1610 C C . ASN A 1 210 ? 0.419 -14.299 -5.515 1.00 96.81 210 ASN A C 1
ATOM 1612 O O . ASN A 1 210 ? 0.042 -14.468 -4.360 1.00 96.81 210 ASN A O 1
ATOM 1616 N N . ASN A 1 211 ? 1.688 -14.506 -5.875 1.00 97.12 211 ASN A N 1
ATOM 1617 C CA . ASN A 1 211 ? 2.703 -14.990 -4.938 1.00 97.12 211 ASN A CA 1
ATOM 1618 C C . ASN A 1 211 ? 3.004 -13.966 -3.837 1.00 97.12 211 ASN A C 1
ATOM 1620 O O . ASN A 1 211 ? 3.117 -14.342 -2.669 1.00 97.12 211 ASN A O 1
ATOM 1624 N N . MET A 1 212 ? 3.067 -12.673 -4.180 1.00 96.00 212 MET A N 1
ATOM 1625 C CA . MET A 1 212 ? 3.159 -11.603 -3.182 1.00 96.00 212 MET A CA 1
ATOM 1626 C C . MET A 1 212 ? 1.940 -11.613 -2.254 1.00 96.00 212 MET A C 1
ATOM 1628 O O . MET A 1 212 ? 2.103 -11.601 -1.037 1.00 96.00 212 MET A O 1
ATOM 1632 N N . TRP A 1 213 ? 0.722 -11.671 -2.802 1.00 95.50 213 TRP A N 1
ATOM 1633 C CA . TRP A 1 213 ? -0.510 -11.683 -2.010 1.00 95.50 213 TRP A CA 1
ATOM 1634 C C . TRP A 1 213 ? -0.581 -12.899 -1.081 1.00 95.50 213 TRP A C 1
ATOM 1636 O O . TRP A 1 213 ? -0.781 -12.739 0.122 1.00 95.50 213 TRP A O 1
ATOM 1646 N N . LYS A 1 214 ? -0.318 -14.100 -1.610 1.00 96.75 214 LYS A N 1
ATOM 1647 C CA . LYS A 1 214 ? -0.256 -15.360 -0.861 1.00 96.75 214 LYS A CA 1
ATOM 1648 C C . LYS A 1 214 ? 0.729 -15.281 0.296 1.00 96.75 214 LYS A C 1
ATOM 1650 O O . LYS A 1 214 ? 0.392 -15.670 1.411 1.00 96.75 214 LYS A O 1
ATOM 1655 N N . TYR A 1 215 ? 1.925 -14.751 0.044 1.00 97.25 215 TYR A N 1
ATOM 1656 C CA . TYR A 1 215 ? 2.930 -14.567 1.081 1.00 97.25 215 TYR A CA 1
ATOM 1657 C C . TYR A 1 215 ? 2.451 -13.604 2.167 1.00 97.25 215 TYR A C 1
ATOM 1659 O O . TYR A 1 215 ? 2.587 -13.883 3.357 1.00 97.25 215 TYR A O 1
ATOM 1667 N N . LEU A 1 216 ? 1.891 -12.464 1.765 1.00 96.25 216 LEU A N 1
ATOM 1668 C CA . LEU A 1 216 ? 1.521 -11.420 2.703 1.00 96.25 216 LEU A CA 1
ATOM 1669 C C . LEU A 1 216 ? 0.274 -11.786 3.529 1.00 96.25 216 LEU A C 1
ATOM 1671 O O . LEU A 1 216 ? 0.222 -11.456 4.706 1.00 96.25 216 LEU A O 1
ATOM 1675 N N . ILE A 1 217 ? -0.709 -12.480 2.955 1.00 95.94 217 ILE A N 1
ATOM 1676 C CA . ILE A 1 217 ? -1.875 -12.987 3.695 1.00 95.94 217 ILE A CA 1
ATOM 1677 C C . ILE A 1 217 ? -1.489 -14.187 4.556 1.00 95.94 217 ILE A C 1
ATOM 1679 O O . ILE A 1 217 ? -1.783 -14.206 5.746 1.00 95.94 217 ILE A O 1
ATOM 1683 N N . GLY A 1 218 ? -0.755 -15.151 3.996 1.00 96.19 218 GLY A N 1
ATOM 1684 C CA . GLY A 1 218 ? -0.322 -16.353 4.709 1.00 96.19 218 GLY A CA 1
ATOM 1685 C C . GLY A 1 218 ? 0.624 -16.084 5.883 1.00 96.19 218 GLY A C 1
ATOM 1686 O O . GLY A 1 218 ? 0.882 -16.979 6.673 1.00 96.19 218 GLY A O 1
ATOM 1687 N N . ASN A 1 219 ? 1.148 -14.869 6.023 1.00 96.75 219 ASN A N 1
ATOM 1688 C CA . ASN A 1 219 ? 1.968 -14.468 7.164 1.00 96.75 219 ASN A CA 1
ATOM 1689 C C . ASN A 1 219 ? 1.285 -13.440 8.076 1.00 96.75 219 ASN A C 1
ATOM 1691 O O . ASN A 1 219 ? 1.915 -12.968 9.026 1.00 96.75 219 ASN A O 1
ATOM 1695 N N . SER A 1 220 ? 0.022 -13.104 7.812 1.00 96.44 220 SER A N 1
ATOM 1696 C CA . SER A 1 220 ? -0.815 -12.296 8.694 1.00 96.44 220 SER A CA 1
ATOM 1697 C C . SER A 1 220 ? -1.549 -13.181 9.700 1.00 96.44 220 SER A C 1
ATOM 1699 O O . SER A 1 220 ? -1.990 -14.286 9.383 1.00 96.44 220 SER A O 1
ATOM 1701 N N . TYR A 1 221 ? -1.704 -12.670 10.915 1.00 95.94 221 TYR A N 1
ATOM 1702 C CA . TYR A 1 221 ? -2.338 -13.351 12.037 1.00 95.94 221 TYR A CA 1
ATOM 1703 C C . TYR A 1 221 ? -3.290 -12.402 12.760 1.00 95.94 221 TYR A C 1
ATOM 1705 O O . TYR A 1 221 ? -3.032 -11.198 12.848 1.00 95.94 221 TYR A O 1
ATOM 1713 N N . PHE A 1 222 ? -4.350 -12.967 13.325 1.00 95.56 222 PHE A N 1
ATOM 1714 C CA . PHE A 1 222 ? -5.202 -12.324 14.314 1.00 95.56 222 PHE A CA 1
ATOM 1715 C C . PHE A 1 222 ? -5.093 -13.124 15.616 1.00 95.56 222 PHE A C 1
ATOM 1717 O O . PHE A 1 222 ? -5.486 -14.291 15.666 1.00 95.56 222 PHE A O 1
ATOM 1724 N N . GLY A 1 223 ? -4.467 -12.531 16.638 1.00 94.06 223 GLY A N 1
ATOM 1725 C CA . GLY A 1 223 ? -4.059 -13.269 17.832 1.00 94.06 223 GLY A CA 1
ATOM 1726 C C . GLY A 1 223 ? -3.133 -14.440 17.485 1.00 94.06 223 GLY A C 1
ATOM 1727 O O . GLY A 1 223 ? -2.105 -14.262 16.821 1.00 94.06 223 GLY A O 1
ATOM 1728 N N . THR A 1 224 ? -3.518 -15.644 17.905 1.00 93.94 224 THR A N 1
ATOM 1729 C CA . THR A 1 224 ? -2.804 -16.902 17.630 1.00 93.94 224 THR A CA 1
ATOM 1730 C C . THR A 1 224 ? -3.145 -17.542 16.282 1.00 93.94 224 THR A C 1
ATOM 1732 O O . THR A 1 224 ? -2.421 -18.433 15.837 1.00 93.94 224 THR A O 1
ATOM 1735 N N . LYS A 1 225 ? -4.222 -17.116 15.610 1.00 95.44 225 LYS A N 1
ATOM 1736 C CA . LYS A 1 225 ? -4.712 -17.754 14.379 1.00 95.44 225 LYS A CA 1
ATOM 1737 C C . LYS A 1 225 ? -4.209 -17.049 13.122 1.00 95.44 225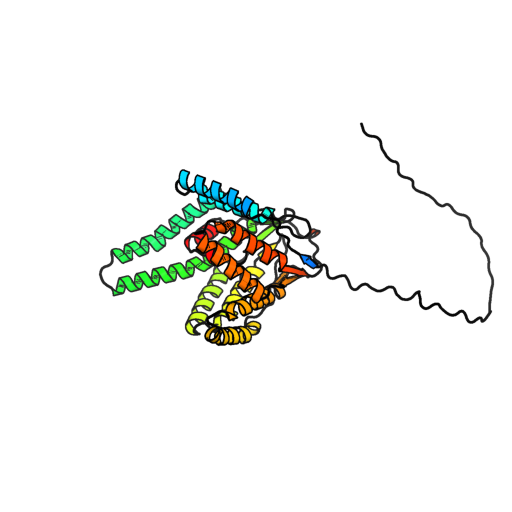 LYS A C 1
ATOM 1739 O O . LYS A 1 225 ? -4.057 -15.826 13.094 1.00 95.44 225 LYS A O 1
ATOM 1744 N N . ARG A 1 226 ? -3.939 -17.826 12.071 1.00 95.19 226 ARG A N 1
ATOM 1745 C CA . ARG A 1 226 ? -3.348 -17.352 10.809 1.00 95.19 226 ARG A CA 1
ATOM 1746 C C . ARG A 1 226 ? -4.412 -17.158 9.736 1.00 95.19 226 ARG A C 1
ATOM 1748 O O . ARG A 1 226 ? -5.333 -17.961 9.627 1.00 95.19 226 ARG A O 1
ATOM 1755 N N . PHE A 1 227 ? -4.223 -16.160 8.878 1.00 96.19 227 PHE A N 1
ATOM 1756 C CA . PHE A 1 227 ? -4.952 -16.093 7.615 1.00 96.19 227 PHE A CA 1
ATOM 1757 C C . PHE A 1 227 ? -4.381 -17.098 6.600 1.00 96.19 227 PHE A C 1
ATOM 1759 O O . PHE A 1 227 ? -3.177 -17.377 6.547 1.00 96.19 227 PHE A O 1
ATOM 1766 N N . ALA A 1 228 ? -5.252 -17.655 5.769 1.00 96.06 228 ALA A N 1
ATOM 1767 C CA . ALA A 1 228 ? -4.891 -18.591 4.715 1.00 96.06 228 ALA A CA 1
ATOM 1768 C C . ALA A 1 228 ? -5.264 -18.021 3.347 1.00 96.06 228 ALA A C 1
ATOM 1770 O O . ALA A 1 228 ? -6.227 -17.267 3.217 1.00 96.06 228 ALA A O 1
ATOM 1771 N N . PHE A 1 229 ? -4.479 -18.380 2.332 1.00 96.75 229 PHE A N 1
ATOM 1772 C CA . PHE A 1 229 ? -4.763 -18.038 0.946 1.00 96.75 229 PHE A CA 1
ATOM 1773 C C . PHE A 1 229 ? -4.499 -19.238 0.037 1.00 96.75 229 PHE A C 1
ATOM 1775 O O . PHE A 1 229 ? -3.367 -19.732 -0.010 1.00 96.75 229 PHE A O 1
ATOM 1782 N N . ASP A 1 230 ? -5.531 -19.694 -0.673 1.00 96.25 230 ASP A N 1
ATOM 1783 C CA . ASP A 1 230 ? -5.504 -20.881 -1.540 1.00 96.25 230 ASP A CA 1
ATOM 1784 C C . ASP A 1 230 ? -5.528 -20.558 -3.046 1.00 96.25 230 ASP A C 1
ATOM 1786 O O . ASP A 1 230 ? -5.495 -21.468 -3.868 1.00 96.25 230 ASP A O 1
ATOM 1790 N N . GLY A 1 231 ? -5.501 -19.276 -3.422 1.00 95.31 231 GLY A N 1
ATOM 1791 C CA . GLY A 1 231 ? -5.542 -18.843 -4.820 1.00 95.31 231 GLY A CA 1
ATOM 1792 C C . GLY A 1 231 ? -4.256 -19.105 -5.617 1.00 95.31 231 GLY A C 1
ATOM 1793 O O . GLY A 1 231 ? -3.132 -19.111 -5.090 1.00 95.31 231 GLY A O 1
ATOM 1794 N N . SER A 1 232 ? -4.429 -19.266 -6.928 1.00 96.19 232 SER A N 1
ATOM 1795 C CA . SER A 1 232 ? -3.381 -19.502 -7.918 1.00 96.19 232 SER A CA 1
ATOM 1796 C C . SER A 1 232 ? -3.354 -18.416 -8.998 1.00 96.19 232 SER A C 1
ATOM 1798 O O . SER A 1 232 ? -4.380 -17.937 -9.476 1.00 96.19 232 SER A O 1
ATOM 1800 N N . GLY A 1 233 ? -2.149 -18.058 -9.452 1.00 92.81 233 GLY A N 1
ATOM 1801 C CA . GLY A 1 233 ? -1.968 -17.104 -10.552 1.00 92.81 233 GLY A CA 1
ATOM 1802 C C . GLY A 1 233 ? -2.502 -17.613 -11.897 1.00 92.81 233 GLY A C 1
ATOM 1803 O O . GLY A 1 233 ? -2.901 -16.804 -12.735 1.00 92.81 233 GLY A O 1
ATOM 1804 N N . SER A 1 234 ? -2.564 -18.938 -12.087 1.00 95.69 234 SER A N 1
ATOM 1805 C CA . SER A 1 234 ? -3.100 -19.576 -13.301 1.00 95.69 234 SER A CA 1
ATOM 1806 C C . SER A 1 234 ? -4.561 -19.217 -13.548 1.00 95.69 234 SER A C 1
ATOM 1808 O O . SER A 1 234 ? -4.955 -18.968 -14.686 1.00 95.69 234 SER A O 1
ATOM 1810 N N . ASP A 1 235 ? -5.346 -19.125 -12.478 1.00 96.00 235 ASP A N 1
ATOM 1811 C CA . ASP A 1 235 ? -6.798 -18.945 -12.546 1.00 96.00 235 ASP A CA 1
ATOM 1812 C C . ASP A 1 235 ? -7.163 -17.545 -13.055 1.00 96.00 235 ASP A C 1
ATOM 1814 O O . ASP A 1 235 ? -8.222 -17.326 -13.645 1.00 96.00 235 ASP A O 1
ATOM 1818 N N . LEU A 1 236 ? -6.255 -16.587 -12.854 1.00 95.06 236 LEU A N 1
ATOM 1819 C CA . LEU A 1 236 ? -6.381 -15.217 -13.331 1.00 95.06 236 LEU A CA 1
ATOM 1820 C C . LEU A 1 236 ? -5.678 -14.975 -14.667 1.00 95.06 236 LEU A C 1
ATOM 1822 O O . LEU A 1 236 ? -5.953 -13.953 -15.292 1.00 95.06 236 LEU A O 1
ATOM 1826 N N . PHE A 1 237 ? -4.798 -15.869 -15.127 1.00 96.81 237 PHE A N 1
ATOM 1827 C CA . PHE A 1 237 ? -3.947 -15.618 -16.294 1.00 96.81 237 PHE A CA 1
ATOM 1828 C C . PHE A 1 237 ? -4.756 -15.369 -17.575 1.00 96.81 237 PHE A C 1
ATOM 1830 O O . PHE A 1 237 ? -4.537 -14.366 -18.251 1.00 96.81 237 PHE A O 1
ATOM 1837 N N . GLY A 1 238 ? -5.751 -16.213 -17.874 1.00 96.56 238 GLY A N 1
ATOM 1838 C CA . GLY A 1 238 ? -6.598 -16.031 -19.062 1.00 96.56 238 GLY A CA 1
ATOM 1839 C C . GLY A 1 238 ? -7.399 -14.723 -19.028 1.00 96.56 238 GLY A C 1
ATOM 1840 O O . GLY A 1 238 ? -7.465 -13.997 -20.019 1.00 96.56 238 GLY A O 1
ATOM 1841 N N . ARG A 1 239 ? -7.942 -14.370 -17.856 1.00 96.19 239 ARG A N 1
ATOM 1842 C CA . ARG A 1 239 ? -8.687 -13.115 -17.642 1.00 96.19 239 ARG A CA 1
ATOM 1843 C C . ARG A 1 239 ? -7.774 -11.894 -17.700 1.00 96.19 239 ARG A C 1
ATOM 1845 O O . ARG A 1 239 ? -8.183 -10.851 -18.192 1.00 96.19 239 ARG A O 1
ATOM 1852 N N . TYR A 1 240 ? -6.536 -12.030 -17.239 1.00 96.50 240 TYR A N 1
ATOM 1853 C CA . TYR A 1 240 ? -5.507 -11.005 -17.354 1.00 96.50 240 TYR A CA 1
ATOM 1854 C C . TYR A 1 240 ? -5.111 -10.762 -18.814 1.00 96.50 240 TYR A C 1
ATOM 1856 O O . TYR A 1 240 ? -5.031 -9.611 -19.233 1.00 96.50 240 TYR A O 1
ATOM 1864 N N . LEU A 1 241 ? -4.940 -11.822 -19.611 1.00 97.38 241 LEU A N 1
ATOM 1865 C CA . LEU A 1 241 ? -4.645 -11.703 -21.041 1.00 97.38 241 LEU A CA 1
ATOM 1866 C C . LEU A 1 241 ? -5.791 -11.011 -21.790 1.00 97.38 241 LEU A C 1
ATOM 1868 O O . LEU A 1 241 ? -5.566 -10.061 -22.539 1.00 97.38 241 LEU A O 1
ATOM 1872 N N . LEU A 1 242 ? -7.030 -11.432 -21.511 1.00 96.88 242 LEU A N 1
ATOM 1873 C CA . LEU A 1 242 ? -8.228 -10.759 -22.009 1.00 96.88 242 LEU A CA 1
ATOM 1874 C C . LEU A 1 242 ? -8.244 -9.288 -21.582 1.00 96.88 242 LEU A C 1
ATOM 1876 O O . LEU A 1 242 ? -8.563 -8.415 -22.387 1.00 96.88 242 LEU A O 1
ATOM 1880 N N . ALA A 1 243 ? -7.854 -9.001 -20.339 1.00 96.31 243 ALA A N 1
ATOM 1881 C CA . ALA A 1 243 ? -7.798 -7.642 -19.840 1.00 96.31 243 ALA A CA 1
ATOM 1882 C C . ALA A 1 243 ? -6.763 -6.785 -20.562 1.00 96.31 243 ALA A C 1
ATOM 1884 O O . ALA A 1 243 ? -7.070 -5.630 -20.837 1.00 96.31 243 ALA A O 1
ATOM 1885 N N . ILE A 1 244 ? -5.587 -7.317 -20.907 1.00 96.12 244 ILE A N 1
ATOM 1886 C CA . ILE A 1 244 ? -4.593 -6.604 -21.723 1.00 96.12 244 ILE A CA 1
ATOM 1887 C C . ILE A 1 244 ? -5.200 -6.250 -23.082 1.00 96.12 244 ILE A C 1
ATOM 1889 O O . ILE A 1 244 ? -5.232 -5.077 -23.451 1.00 96.12 244 ILE A O 1
ATOM 1893 N N . VAL A 1 245 ? -5.739 -7.246 -23.791 1.00 97.06 245 VAL A N 1
ATOM 1894 C CA . VAL A 1 245 ? -6.301 -7.068 -25.139 1.00 97.06 245 VAL A CA 1
ATOM 1895 C C . VAL A 1 245 ? -7.444 -6.053 -25.121 1.00 97.06 245 VAL A C 1
ATOM 1897 O O . VAL A 1 245 ? -7.411 -5.065 -25.851 1.00 97.06 245 VAL A O 1
ATOM 1900 N N . LEU A 1 246 ? -8.428 -6.232 -24.237 1.00 97.00 246 LEU A N 1
ATOM 1901 C CA . LEU A 1 246 ? -9.560 -5.312 -24.128 1.00 97.00 246 LEU A CA 1
ATOM 1902 C C . LEU A 1 246 ? -9.146 -3.931 -23.622 1.00 97.00 246 LEU A C 1
ATOM 1904 O O . LEU A 1 246 ? -9.768 -2.942 -24.001 1.00 97.00 246 LEU A O 1
ATOM 1908 N N . SER A 1 247 ? -8.104 -3.820 -22.797 1.00 94.50 247 SER A N 1
ATOM 1909 C CA . SER A 1 247 ? -7.599 -2.514 -22.358 1.00 94.50 247 SER A CA 1
ATOM 1910 C C . SER A 1 247 ? -6.994 -1.721 -23.512 1.00 94.50 247 SER A C 1
ATOM 1912 O O . SER A 1 247 ? -7.157 -0.509 -23.528 1.00 94.50 247 SER A O 1
ATOM 1914 N N . ILE A 1 248 ? -6.375 -2.363 -24.505 1.00 95.38 248 ILE A N 1
ATOM 1915 C CA . ILE A 1 248 ? -5.889 -1.664 -25.705 1.00 95.38 248 ILE A CA 1
ATOM 1916 C C . ILE A 1 248 ? -7.072 -1.048 -26.468 1.00 95.38 248 ILE A C 1
ATOM 1918 O O . ILE A 1 248 ? -7.060 0.145 -26.761 1.00 95.38 248 ILE A O 1
ATOM 1922 N N . PHE A 1 249 ? -8.136 -1.823 -26.703 1.00 96.75 249 PHE A N 1
ATOM 1923 C CA . PHE A 1 249 ? -9.321 -1.346 -27.432 1.00 96.75 249 PHE A CA 1
ATOM 1924 C C . PHE A 1 249 ? -10.175 -0.342 -26.648 1.00 96.75 249 PHE A C 1
ATOM 1926 O O . PHE A 1 249 ? -10.824 0.515 -27.238 1.00 96.75 249 PHE A O 1
ATOM 1933 N N . THR A 1 250 ? -10.187 -0.437 -25.319 1.00 95.81 250 THR A N 1
ATOM 1934 C CA . THR A 1 250 ? -10.998 0.422 -24.438 1.00 95.81 250 THR A CA 1
ATOM 1935 C C . THR A 1 250 ? -10.199 1.554 -23.789 1.00 95.81 250 THR A C 1
ATOM 1937 O O . THR A 1 250 ? -10.695 2.190 -22.859 1.00 95.81 250 THR A O 1
ATOM 1940 N N . LEU A 1 251 ? -8.961 1.798 -24.239 1.00 94.69 251 LEU A N 1
ATOM 1941 C CA . LEU A 1 251 ? -8.043 2.802 -23.682 1.00 94.69 251 LEU A CA 1
ATOM 1942 C C . LEU A 1 251 ? -7.872 2.686 -22.152 1.00 94.69 251 LEU A C 1
ATOM 1944 O O . LEU A 1 251 ? -7.923 3.664 -21.412 1.00 94.69 251 LEU A O 1
ATOM 1948 N N . GLY A 1 252 ? -7.701 1.458 -21.663 1.00 91.88 252 GLY A N 1
ATOM 1949 C CA . GLY A 1 252 ? -7.476 1.135 -20.253 1.00 91.88 252 GLY A CA 1
ATOM 1950 C C . GLY A 1 252 ? -8.745 0.991 -19.411 1.00 91.88 252 GLY A C 1
ATOM 1951 O O . GLY A 1 252 ? -8.660 0.549 -18.266 1.00 91.88 252 GLY A O 1
ATOM 1952 N N . LEU A 1 253 ? -9.932 1.295 -19.946 1.00 94.69 253 LEU A N 1
ATOM 1953 C CA . LEU A 1 253 ? -11.180 1.259 -19.177 1.00 94.69 253 LEU A CA 1
ATOM 1954 C C . LEU A 1 253 ? -11.513 -0.148 -18.652 1.00 94.69 253 LEU A C 1
ATOM 1956 O O . LEU A 1 253 ? -11.980 -0.298 -17.520 1.00 94.69 253 LEU A O 1
ATOM 1960 N N . TYR A 1 254 ? -11.220 -1.199 -19.423 1.00 94.75 254 TYR A N 1
ATOM 1961 C CA . TYR A 1 254 ? -11.461 -2.577 -18.984 1.00 94.75 254 TYR A CA 1
ATOM 1962 C C . TYR A 1 254 ? -10.636 -2.980 -17.745 1.00 94.75 254 TYR A C 1
ATOM 1964 O O . TYR A 1 254 ? -11.044 -3.866 -16.986 1.00 94.75 254 TYR A O 1
ATOM 1972 N N . TRP A 1 255 ? -9.533 -2.283 -17.448 1.00 92.88 255 TRP A N 1
ATOM 1973 C CA . TRP A 1 255 ? -8.721 -2.541 -16.257 1.00 92.88 255 TRP A CA 1
ATOM 1974 C C . TRP A 1 255 ? -9.522 -2.423 -14.950 1.00 92.88 255 TRP A C 1
ATOM 1976 O O . TRP A 1 255 ? -9.247 -3.143 -13.990 1.00 92.88 255 TRP A O 1
ATOM 1986 N N . PHE A 1 256 ? -10.571 -1.591 -14.906 1.00 94.31 256 PHE A N 1
ATOM 1987 C CA . PHE A 1 256 ? -11.465 -1.493 -13.745 1.00 94.31 256 PHE A CA 1
ATOM 1988 C C . PHE A 1 256 ? -12.298 -2.763 -13.524 1.00 94.31 256 PHE A C 1
ATOM 1990 O O . PHE A 1 256 ? -12.515 -3.167 -12.379 1.00 94.31 256 PHE A O 1
ATOM 1997 N N . TRP A 1 257 ? -12.736 -3.428 -14.596 1.00 95.31 257 TRP A N 1
ATOM 1998 C CA . TRP A 1 257 ? -13.456 -4.700 -14.504 1.00 95.31 257 TRP A CA 1
ATOM 1999 C C . TRP A 1 257 ? -12.526 -5.820 -14.059 1.00 95.31 257 TRP A C 1
ATOM 2001 O O . TRP A 1 257 ? -12.877 -6.546 -13.126 1.00 95.31 257 TRP A O 1
ATOM 2011 N N . PHE A 1 258 ? -11.324 -5.890 -14.637 1.00 95.56 258 PHE A N 1
ATOM 2012 C CA . PHE A 1 258 ? -10.301 -6.839 -14.206 1.00 95.56 258 PHE A CA 1
ATOM 2013 C C . PHE A 1 258 ? -9.882 -6.609 -12.747 1.00 95.56 258 PHE A C 1
ATOM 2015 O O . PHE A 1 258 ? -9.784 -7.557 -11.974 1.00 95.56 258 PHE A O 1
ATOM 2022 N N . SER A 1 259 ? -9.704 -5.355 -12.320 1.00 94.25 259 SER A N 1
ATOM 2023 C CA . SER A 1 259 ? -9.368 -5.021 -10.930 1.00 94.25 259 SER A CA 1
ATOM 2024 C C . SER A 1 259 ? -10.467 -5.458 -9.955 1.00 94.25 259 SER A C 1
ATOM 2026 O O . SER A 1 259 ? -10.172 -6.074 -8.928 1.00 94.25 259 SER A O 1
ATOM 2028 N N . ALA A 1 260 ? -11.738 -5.212 -10.296 1.00 95.12 260 ALA A N 1
ATOM 2029 C CA . ALA A 1 260 ? -12.877 -5.683 -9.513 1.00 95.12 260 ALA A CA 1
ATOM 2030 C C . ALA A 1 260 ? -12.937 -7.217 -9.456 1.00 95.12 260 ALA A C 1
ATOM 2032 O O . ALA A 1 260 ? -13.193 -7.788 -8.402 1.00 95.12 260 ALA A O 1
ATOM 2033 N N . GLU A 1 261 ? -12.696 -7.894 -10.574 1.00 95.44 261 GLU A N 1
ATOM 2034 C CA . GLU A 1 261 ? -12.673 -9.353 -10.647 1.00 95.44 261 GLU A CA 1
ATOM 2035 C C . GLU A 1 261 ? -11.534 -9.978 -9.843 1.00 95.44 261 GLU A C 1
ATOM 2037 O O . GLU A 1 261 ? -11.784 -10.869 -9.033 1.00 95.44 261 GLU A O 1
ATOM 2042 N N . ARG A 1 262 ? -10.312 -9.463 -9.990 1.00 95.88 262 ARG A N 1
ATOM 2043 C CA . ARG A 1 262 ? -9.153 -9.859 -9.189 1.00 95.88 262 ARG A CA 1
ATOM 2044 C C . ARG A 1 262 ? -9.412 -9.655 -7.699 1.00 95.88 262 ARG A C 1
ATOM 2046 O O . ARG A 1 262 ? -9.067 -10.519 -6.904 1.00 95.88 262 ARG A O 1
ATOM 2053 N N . ASN A 1 263 ? -10.044 -8.543 -7.313 1.00 94.81 263 ASN A N 1
ATOM 2054 C CA . ASN A 1 263 ? -10.432 -8.292 -5.925 1.00 94.81 263 ASN A CA 1
ATOM 2055 C C . ASN A 1 263 ? -11.413 -9.360 -5.418 1.00 94.81 263 ASN A C 1
ATOM 2057 O O . ASN A 1 263 ? -11.166 -9.950 -4.371 1.00 94.81 263 ASN A O 1
ATOM 2061 N N . ARG A 1 264 ? -12.477 -9.664 -6.178 1.00 95.81 264 ARG A N 1
ATOM 2062 C CA . ARG A 1 264 ? -13.419 -10.741 -5.826 1.00 95.81 264 ARG A CA 1
ATOM 2063 C C . ARG A 1 264 ? -12.715 -12.086 -5.673 1.00 95.81 264 ARG A C 1
ATOM 2065 O O . ARG A 1 264 ? -12.947 -12.759 -4.675 1.00 95.81 264 ARG A O 1
ATOM 2072 N N . TYR A 1 265 ? -11.837 -12.426 -6.616 1.00 96.69 265 TYR A N 1
ATOM 2073 C CA . TYR A 1 265 ? -11.059 -13.661 -6.598 1.00 96.69 265 TYR A CA 1
ATOM 2074 C C . TYR A 1 265 ? -10.131 -13.736 -5.374 1.00 96.69 265 TYR A C 1
ATOM 2076 O O . TYR A 1 265 ? -10.114 -14.748 -4.685 1.00 96.69 265 TYR A O 1
ATOM 2084 N N . TYR A 1 266 ? -9.403 -12.671 -5.030 1.00 95.94 266 TYR A N 1
ATOM 2085 C CA . TYR A 1 266 ? -8.503 -12.703 -3.871 1.00 95.94 266 TYR A CA 1
ATOM 2086 C C . TYR A 1 266 ? -9.223 -12.778 -2.535 1.00 95.94 266 TYR A C 1
ATOM 2088 O O . TYR A 1 266 ? -8.784 -13.525 -1.663 1.00 95.94 266 TYR A O 1
ATOM 2096 N N . TRP A 1 267 ? -10.334 -12.059 -2.370 1.00 95.25 267 TRP A N 1
ATOM 2097 C CA . TRP A 1 267 ? -11.134 -12.192 -1.157 1.00 95.25 267 TRP A CA 1
ATOM 2098 C C . TRP A 1 267 ? -11.751 -13.586 -1.057 1.00 95.25 267 TRP A C 1
ATOM 2100 O O . TRP A 1 267 ? -11.607 -14.200 -0.010 1.00 95.25 267 TRP A O 1
ATOM 2110 N N . SER A 1 268 ? -12.310 -14.137 -2.145 1.00 96.00 268 SER A N 1
ATOM 2111 C CA . SER A 1 268 ? -12.877 -15.497 -2.136 1.00 96.00 268 SER A CA 1
ATOM 2112 C C . SER A 1 268 ? -11.850 -16.595 -1.866 1.00 96.00 268 SER A C 1
ATOM 2114 O O . SER A 1 268 ? -12.227 -17.682 -1.452 1.00 96.00 268 SER A O 1
ATOM 2116 N N . HIS A 1 269 ? -10.564 -16.338 -2.099 1.00 96.75 269 HIS A N 1
ATOM 2117 C CA . HIS A 1 269 ? -9.472 -17.266 -1.791 1.00 96.75 269 HIS A CA 1
ATOM 2118 C C . HIS A 1 269 ? -8.751 -16.927 -0.484 1.00 96.75 269 HIS A C 1
ATOM 2120 O O . HIS A 1 269 ? -7.747 -17.547 -0.159 1.00 96.75 269 HIS A O 1
ATOM 2126 N N . THR A 1 270 ? -9.234 -15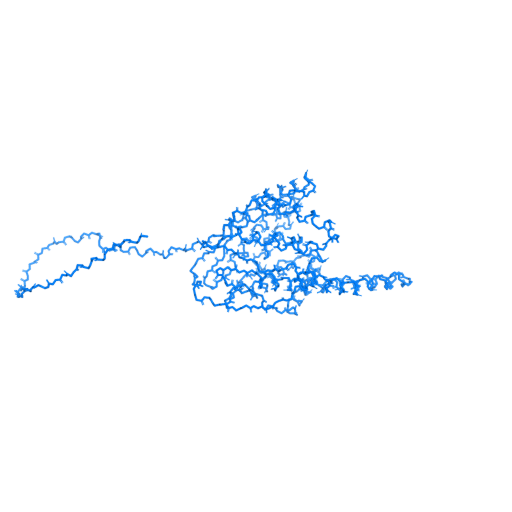.940 0.275 1.00 96.94 270 THR A N 1
ATOM 2127 C CA . THR A 1 270 ? -8.710 -15.615 1.602 1.00 96.94 270 THR A CA 1
ATOM 2128 C C . THR A 1 270 ? -9.626 -16.222 2.657 1.00 96.94 270 THR A C 1
ATOM 2130 O O . THR A 1 270 ? -10.831 -15.975 2.662 1.00 96.94 270 THR A O 1
ATOM 2133 N N . ALA A 1 271 ? -9.052 -17.000 3.566 1.00 95.62 271 ALA A N 1
ATOM 2134 C CA . ALA A 1 271 ? -9.769 -17.650 4.652 1.00 95.62 271 ALA A CA 1
ATOM 2135 C C . ALA A 1 271 ? -9.181 -17.267 6.012 1.00 95.62 271 ALA A C 1
ATOM 2137 O O . ALA A 1 271 ? -7.995 -16.943 6.141 1.00 95.62 271 ALA A O 1
ATOM 2138 N N . PHE A 1 272 ? -10.031 -17.313 7.026 1.00 94.69 272 PHE A N 1
ATOM 2139 C CA . PHE A 1 272 ? -9.669 -17.179 8.423 1.00 94.69 272 PHE A CA 1
ATOM 2140 C C . PHE A 1 272 ? -10.329 -18.321 9.192 1.00 94.69 272 PHE A C 1
ATOM 2142 O O . PHE A 1 272 ? -11.554 -18.370 9.295 1.00 94.69 272 PHE A O 1
ATOM 2149 N N . GLU A 1 273 ? -9.514 -19.257 9.687 1.00 90.94 273 GLU A N 1
ATOM 2150 C CA . GLU A 1 273 ? -9.990 -20.551 10.193 1.00 90.94 273 GLU A CA 1
ATOM 2151 C C . GLU A 1 273 ? -10.899 -21.239 9.150 1.00 90.94 273 GLU A C 1
ATOM 2153 O O . GLU A 1 273 ? -10.468 -21.472 8.020 1.00 90.94 273 GLU A O 1
ATOM 2158 N N . SER A 1 274 ? -12.144 -21.552 9.506 1.00 89.56 274 SER A N 1
ATOM 2159 C CA . SER A 1 274 ? -13.143 -22.173 8.632 1.00 89.56 274 SER A CA 1
ATOM 2160 C C . SER A 1 274 ? -13.991 -21.176 7.840 1.00 89.56 274 SER A C 1
ATOM 2162 O O . SER A 1 274 ? -14.756 -21.596 6.973 1.00 89.56 274 SER A O 1
ATOM 2164 N N . ALA A 1 275 ? -13.881 -19.875 8.118 1.00 93.88 275 ALA A N 1
ATOM 2165 C CA . ALA A 1 275 ? -14.627 -18.852 7.401 1.00 93.88 275 ALA A CA 1
ATOM 2166 C C . ALA A 1 275 ? -13.833 -18.286 6.227 1.00 93.88 275 ALA A C 1
ATOM 2168 O O . ALA A 1 275 ? -12.600 -18.228 6.227 1.00 93.88 275 ALA A O 1
ATOM 2169 N N . ARG A 1 276 ? -14.558 -17.832 5.210 1.00 95.12 276 ARG A N 1
ATOM 2170 C CA . ARG A 1 276 ? -13.994 -17.347 3.953 1.00 95.12 276 ARG A CA 1
ATOM 2171 C C . ARG A 1 276 ? -14.446 -15.924 3.704 1.00 95.12 276 ARG A C 1
ATOM 2173 O O . ARG A 1 276 ? -15.611 -15.580 3.895 1.00 95.12 276 ARG A O 1
ATOM 2180 N N . PHE A 1 277 ? -13.519 -15.076 3.285 1.00 95.12 277 PHE A N 1
ATOM 2181 C CA . PHE A 1 277 ? -13.884 -13.733 2.876 1.00 95.12 277 PHE A CA 1
ATOM 2182 C C . PHE A 1 277 ? -14.573 -13.778 1.516 1.00 95.12 277 PHE A C 1
ATOM 2184 O O . PHE A 1 277 ? -14.301 -14.626 0.670 1.00 95.12 277 PHE A O 1
ATOM 2191 N N . ARG A 1 278 ? -15.463 -12.828 1.270 1.00 94.75 278 ARG A N 1
ATOM 2192 C CA . ARG A 1 278 ? -16.103 -12.640 -0.023 1.00 94.75 278 ARG A CA 1
ATOM 2193 C C . ARG A 1 278 ? -16.183 -11.163 -0.329 1.00 94.75 278 ARG A C 1
ATOM 2195 O O . ARG A 1 278 ? -16.455 -10.345 0.545 1.00 94.75 278 ARG A O 1
ATOM 2202 N N . SER A 1 279 ? -15.963 -10.832 -1.595 1.00 94.12 279 SER A N 1
ATOM 2203 C CA . SER A 1 279 ? -16.137 -9.477 -2.100 1.00 94.12 279 SER A CA 1
ATOM 2204 C C . SER A 1 279 ? -17.213 -9.438 -3.180 1.00 94.12 279 SER A C 1
ATOM 2206 O O . SER A 1 279 ? -17.315 -10.331 -4.023 1.00 94.12 279 SER A O 1
ATOM 2208 N N . THR A 1 280 ? -18.025 -8.385 -3.151 1.00 94.94 280 THR A N 1
ATOM 2209 C CA . THR A 1 280 ? -19.088 -8.104 -4.131 1.00 94.94 280 THR A CA 1
ATOM 2210 C C . THR A 1 280 ? -18.755 -6.929 -5.050 1.00 94.94 280 THR A C 1
ATOM 2212 O O . THR A 1 280 ? -19.597 -6.517 -5.850 1.00 94.94 280 THR A O 1
ATOM 2215 N N . VAL A 1 281 ? -17.510 -6.435 -5.003 1.00 94.19 281 VAL A N 1
ATOM 2216 C CA . VAL A 1 281 ? -17.038 -5.309 -5.821 1.00 94.19 281 VAL A CA 1
ATOM 2217 C C . VAL A 1 281 ? -17.303 -5.575 -7.302 1.00 94.19 281 VAL A C 1
ATOM 2219 O O . VAL A 1 281 ? -16.911 -6.613 -7.830 1.00 94.19 281 VAL A O 1
ATOM 2222 N N . ARG A 1 282 ? -17.924 -4.620 -8.001 1.00 94.94 282 ARG A N 1
ATOM 2223 C CA . ARG A 1 282 ? -18.182 -4.661 -9.454 1.00 94.94 282 ARG A CA 1
ATOM 2224 C C . ARG A 1 282 ? -17.386 -3.573 -10.183 1.00 94.94 282 ARG A C 1
ATOM 2226 O O . ARG A 1 282 ? -17.115 -2.521 -9.608 1.00 94.94 282 ARG A O 1
ATOM 2233 N N . GLY A 1 283 ? -17.074 -3.807 -11.463 1.00 93.19 283 GLY A N 1
ATOM 2234 C CA . GLY A 1 283 ? -16.272 -2.894 -12.294 1.00 93.19 283 GLY A CA 1
ATOM 2235 C C . GLY A 1 283 ? -16.882 -1.497 -12.440 1.00 93.19 283 GLY A C 1
ATOM 2236 O O . GLY A 1 283 ? -16.206 -0.511 -12.183 1.00 93.19 283 GLY A O 1
ATOM 2237 N N . GLY A 1 284 ? -18.180 -1.400 -12.750 1.00 95.62 284 GLY A N 1
ATOM 2238 C CA . GLY A 1 284 ? -18.876 -0.113 -12.902 1.00 95.62 284 GLY A CA 1
ATOM 2239 C C . GLY A 1 284 ? -18.873 0.764 -11.635 1.00 95.62 284 GLY A C 1
ATOM 2240 O O . GLY A 1 284 ? -18.454 1.919 -11.707 1.00 95.62 284 GLY A O 1
ATOM 2241 N N . PRO A 1 285 ? -19.296 0.250 -10.462 1.00 95.94 285 PRO A N 1
ATOM 2242 C CA . PRO A 1 285 ? -19.189 0.974 -9.195 1.00 95.94 285 PRO A CA 1
ATOM 2243 C C . PRO A 1 285 ? -17.755 1.371 -8.830 1.00 95.94 285 PRO A C 1
ATOM 2245 O O . PRO A 1 285 ? -17.550 2.492 -8.369 1.00 95.94 285 PRO A O 1
ATOM 2248 N N . LEU A 1 286 ? -16.770 0.496 -9.076 1.00 94.88 286 LEU A N 1
ATOM 2249 C CA . LEU A 1 286 ? -15.357 0.807 -8.854 1.00 94.88 286 LEU A CA 1
ATOM 2250 C C . LEU A 1 286 ? -14.887 1.945 -9.770 1.00 94.88 286 LEU A C 1
ATOM 2252 O O . LEU A 1 286 ? -14.304 2.909 -9.289 1.00 94.88 286 LEU A O 1
ATOM 2256 N N . PHE A 1 287 ? -15.208 1.882 -11.063 1.00 95.38 287 PHE A N 1
ATOM 2257 C CA . PHE A 1 287 ? -14.910 2.941 -12.026 1.00 95.38 287 PHE A CA 1
ATOM 2258 C C . PHE A 1 287 ? -15.536 4.277 -11.609 1.00 95.38 287 PHE A C 1
ATOM 2260 O O . PHE A 1 287 ? -14.844 5.290 -11.544 1.00 95.38 287 PHE A O 1
ATOM 2267 N N . ARG A 1 288 ? -16.827 4.285 -11.248 1.00 96.69 288 ARG A N 1
ATOM 2268 C CA . ARG A 1 288 ? -17.527 5.493 -10.779 1.00 96.69 288 ARG A CA 1
ATOM 2269 C C . ARG A 1 288 ? -16.894 6.064 -9.510 1.00 96.69 288 ARG A C 1
ATOM 2271 O O . ARG A 1 288 ? -16.794 7.283 -9.372 1.00 96.69 288 ARG A O 1
ATOM 2278 N N . LEU A 1 289 ? -16.479 5.201 -8.582 1.00 95.56 289 LEU A N 1
ATOM 2279 C CA . LEU A 1 289 ? -15.768 5.610 -7.376 1.00 95.56 289 LEU A CA 1
ATOM 2280 C C . LEU A 1 289 ? -14.431 6.264 -7.731 1.00 95.56 289 LEU A C 1
ATOM 2282 O O . LEU A 1 289 ? -14.182 7.379 -7.282 1.00 95.56 289 LEU A O 1
ATOM 2286 N N . THR A 1 290 ? -13.600 5.603 -8.540 1.00 93.88 290 THR A N 1
ATOM 2287 C CA . THR A 1 290 ? -12.281 6.117 -8.925 1.00 93.88 290 THR A CA 1
ATOM 2288 C C . THR A 1 290 ? -12.397 7.422 -9.697 1.00 93.88 290 THR A C 1
ATOM 2290 O O . THR A 1 290 ? -11.734 8.387 -9.331 1.00 93.88 290 THR A O 1
ATOM 2293 N N . LEU A 1 291 ? -13.275 7.492 -10.700 1.00 95.38 291 LEU A N 1
ATOM 2294 C CA . LEU A 1 291 ? -13.502 8.711 -11.471 1.00 95.38 291 LEU A CA 1
ATOM 2295 C C . LEU A 1 291 ? -13.958 9.856 -10.560 1.00 95.38 291 LEU A C 1
ATOM 2297 O O . LEU A 1 291 ? -13.366 10.929 -10.583 1.00 95.38 291 LEU A O 1
ATOM 2301 N N . GLY A 1 292 ? -14.943 9.616 -9.689 1.00 96.62 292 GLY A N 1
ATOM 2302 C CA . GLY A 1 292 ? -15.394 10.621 -8.724 1.00 96.62 292 GLY A CA 1
ATOM 2303 C C . GLY A 1 292 ? -14.291 11.065 -7.759 1.00 96.62 292 GLY A C 1
ATOM 2304 O O . GLY A 1 292 ? -14.199 12.245 -7.443 1.00 96.62 292 GLY A O 1
ATOM 2305 N N . ASN A 1 293 ? -13.428 10.148 -7.318 1.00 95.19 293 ASN A N 1
ATOM 2306 C CA . ASN A 1 293 ? -12.302 10.469 -6.443 1.00 95.19 293 ASN A CA 1
ATOM 2307 C C . ASN A 1 293 ? -11.243 11.321 -7.154 1.00 95.19 293 ASN A C 1
ATOM 2309 O O . ASN A 1 293 ? -10.735 12.263 -6.553 1.00 95.19 293 ASN A O 1
ATOM 2313 N N . VAL A 1 294 ? -10.937 11.017 -8.419 1.00 93.31 294 VAL A N 1
ATOM 2314 C CA . VAL A 1 294 ? -10.011 11.813 -9.239 1.00 93.31 294 VAL A CA 1
ATOM 2315 C C . VAL A 1 294 ? -10.579 13.208 -9.471 1.00 93.31 294 VAL A C 1
ATOM 2317 O O . VAL A 1 294 ? -9.882 14.184 -9.221 1.00 93.31 294 VAL A O 1
ATOM 2320 N N . LEU A 1 295 ? -11.851 13.322 -9.865 1.00 96.06 295 LEU A N 1
ATOM 2321 C CA . LEU A 1 295 ? -12.497 14.621 -10.069 1.00 96.06 295 LEU A CA 1
ATOM 2322 C C . LEU A 1 295 ? -12.498 15.446 -8.776 1.00 96.06 295 LEU A C 1
ATOM 2324 O O . LEU A 1 295 ? -12.114 16.611 -8.798 1.00 96.06 295 LEU A O 1
ATOM 2328 N N . LEU A 1 296 ? -12.849 14.836 -7.639 1.00 94.94 296 LEU A N 1
ATOM 2329 C CA . LEU A 1 296 ? -12.778 15.501 -6.337 1.00 94.94 296 LEU A CA 1
ATOM 2330 C C . LEU A 1 296 ? -11.356 15.966 -6.018 1.00 94.94 296 LEU A C 1
ATOM 2332 O O . LEU A 1 296 ? -11.173 17.113 -5.626 1.00 94.94 296 LEU A O 1
ATOM 2336 N N . ALA A 1 297 ? -10.349 15.109 -6.190 1.00 91.62 297 ALA A N 1
ATOM 2337 C CA . ALA A 1 297 ? -8.964 15.460 -5.896 1.00 91.62 297 ALA A CA 1
ATOM 2338 C C . ALA A 1 297 ? -8.452 16.598 -6.795 1.00 91.62 297 ALA A C 1
ATOM 2340 O O . ALA A 1 297 ? -7.845 17.535 -6.288 1.00 91.62 297 ALA A O 1
ATOM 2341 N N . VAL A 1 298 ? -8.738 16.551 -8.100 1.00 94.31 298 VAL A N 1
ATOM 2342 C CA . VAL A 1 298 ? -8.279 17.553 -9.074 1.00 94.31 298 VAL A CA 1
ATOM 2343 C C . VAL A 1 298 ? -8.981 18.894 -8.862 1.00 94.31 298 VAL A C 1
ATOM 2345 O O . VAL A 1 298 ? -8.308 19.904 -8.678 1.00 94.31 298 VAL A O 1
ATOM 2348 N N . PHE A 1 299 ? -10.318 18.924 -8.812 1.00 96.94 299 PHE A N 1
ATOM 2349 C CA . PHE A 1 299 ? -11.068 20.184 -8.706 1.00 96.94 299 PHE A CA 1
ATOM 2350 C C . PHE A 1 299 ? -10.920 20.887 -7.356 1.00 96.94 299 PHE A C 1
ATOM 2352 O O . PHE A 1 299 ? -11.165 22.085 -7.262 1.00 96.94 299 PHE A O 1
ATOM 2359 N N . THR A 1 300 ? -10.513 20.165 -6.313 1.00 95.44 300 THR A N 1
ATOM 2360 C CA . THR A 1 300 ? -10.258 20.752 -4.989 1.00 95.44 300 THR A CA 1
ATOM 2361 C C . THR A 1 300 ? -8.773 20.920 -4.681 1.00 95.44 300 THR A C 1
ATOM 2363 O O . THR A 1 300 ? -8.431 21.246 -3.547 1.00 95.44 300 THR A O 1
ATOM 2366 N N . LEU A 1 301 ? -7.889 20.672 -5.659 1.00 93.81 301 LEU A N 1
ATOM 2367 C CA . LEU A 1 301 ? -6.430 20.719 -5.495 1.00 93.81 301 LEU A CA 1
ATOM 2368 C C . LEU A 1 301 ? -5.944 19.896 -4.283 1.00 93.81 301 LEU A C 1
ATOM 2370 O O . LEU A 1 301 ? -5.065 20.306 -3.531 1.00 93.81 301 LEU A O 1
ATOM 2374 N N . GLY A 1 302 ? -6.559 18.732 -4.067 1.00 88.12 302 GLY A N 1
ATOM 2375 C CA . GLY A 1 302 ? -6.251 17.820 -2.965 1.00 88.12 302 GLY A CA 1
ATOM 2376 C C . GLY A 1 302 ? -6.970 18.111 -1.641 1.00 88.12 302 GLY A C 1
ATOM 2377 O O . GLY A 1 302 ? -6.918 17.269 -0.744 1.00 88.12 302 GLY A O 1
ATOM 2378 N N . LEU A 1 303 ? -7.710 19.218 -1.498 1.00 92.56 303 LEU A N 1
ATOM 2379 C CA . LEU A 1 303 ? -8.458 19.505 -0.261 1.00 92.56 303 LEU A CA 1
ATOM 2380 C C . LEU A 1 303 ? -9.532 18.446 0.039 1.00 92.56 303 LEU A C 1
ATOM 2382 O O . LEU A 1 303 ? -9.816 18.174 1.204 1.00 92.56 303 LEU A O 1
ATOM 2386 N N . ALA A 1 304 ? -10.089 17.793 -0.989 1.00 94.75 304 ALA A N 1
ATOM 2387 C CA . ALA A 1 304 ? -11.089 16.738 -0.833 1.00 94.75 304 ALA A CA 1
ATOM 2388 C C . ALA A 1 304 ? -10.519 15.345 -0.493 1.00 94.75 304 ALA A C 1
ATOM 2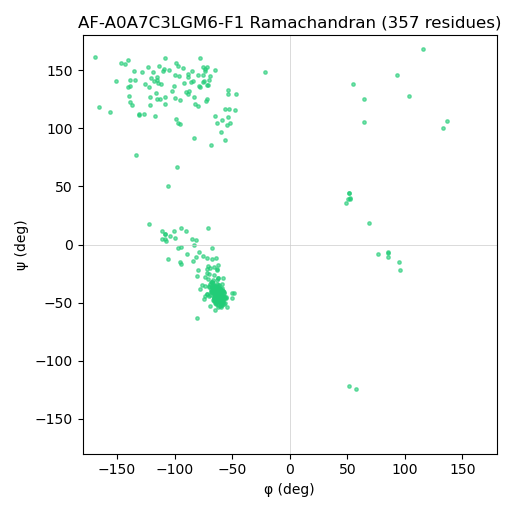390 O O . ALA A 1 304 ? -11.292 14.387 -0.390 1.00 94.75 304 ALA A O 1
ATOM 2391 N N . VAL A 1 305 ? -9.202 15.193 -0.288 1.00 92.25 305 VAL A N 1
ATOM 2392 C CA . VAL A 1 305 ? -8.578 13.901 0.073 1.00 92.25 305 VAL A CA 1
ATOM 2393 C C . VAL A 1 305 ? -9.271 13.202 1.261 1.00 92.25 305 VAL A C 1
ATOM 2395 O O . VAL A 1 305 ? -9.520 12.000 1.154 1.00 92.25 305 VAL A O 1
ATOM 2398 N N . PRO A 1 306 ? -9.690 13.886 2.346 1.00 94.69 306 PRO A N 1
ATOM 2399 C CA . PRO A 1 306 ? -10.435 13.250 3.439 1.00 94.69 306 PRO A CA 1
ATOM 2400 C C . PRO A 1 306 ? -11.743 12.573 2.997 1.00 94.69 306 PRO A C 1
ATOM 2402 O O . PRO A 1 306 ? -12.054 11.460 3.424 1.00 94.69 306 PRO A O 1
ATOM 2405 N N . TRP A 1 307 ? -12.496 13.189 2.081 1.00 95.69 307 TRP A N 1
ATOM 2406 C CA . TRP A 1 307 ? -13.704 12.582 1.516 1.00 95.69 307 TRP A CA 1
ATOM 2407 C C . TRP A 1 307 ? -13.367 11.413 0.596 1.00 95.69 307 TRP A C 1
ATOM 2409 O O . TRP A 1 307 ? -14.080 10.411 0.614 1.00 95.69 307 TRP A O 1
ATOM 2419 N N . VAL A 1 308 ? -12.277 11.502 -0.171 1.00 95.31 308 VAL A N 1
ATOM 2420 C CA . VAL A 1 308 ? -11.780 10.387 -0.991 1.00 95.31 308 VAL A CA 1
ATOM 2421 C C . VAL A 1 308 ? -11.440 9.182 -0.110 1.00 95.31 308 VAL A C 1
ATOM 2423 O O . VAL A 1 308 ? -11.877 8.071 -0.409 1.00 95.31 308 VAL A O 1
ATOM 2426 N N . VAL A 1 309 ? -10.737 9.381 1.009 1.00 93.44 309 VAL A N 1
ATOM 2427 C CA . VAL A 1 309 ? -10.414 8.310 1.970 1.00 93.44 309 VAL A CA 1
ATOM 2428 C C . VAL A 1 309 ? -11.689 7.665 2.519 1.00 93.44 309 VAL A C 1
ATOM 2430 O O . VAL A 1 309 ? -11.844 6.448 2.437 1.00 93.44 309 VAL A O 1
ATOM 2433 N N . VAL A 1 310 ? -12.646 8.468 2.994 1.00 95.62 310 VAL A N 1
ATOM 2434 C CA . VAL A 1 310 ? -13.929 7.976 3.528 1.00 95.62 310 VAL A CA 1
ATOM 2435 C C . VAL A 1 310 ? -14.739 7.210 2.480 1.00 95.62 310 VAL A C 1
ATOM 2437 O O . VAL A 1 310 ? -15.293 6.155 2.784 1.00 95.62 310 VAL A O 1
ATOM 2440 N N . ARG A 1 311 ? -14.790 7.695 1.232 1.00 95.31 311 ARG A N 1
ATOM 2441 C CA . ARG A 1 311 ? -15.485 7.014 0.127 1.00 95.31 311 ARG A CA 1
ATOM 2442 C C . ARG A 1 311 ? -14.853 5.659 -0.193 1.00 95.31 311 ARG A C 1
ATOM 2444 O O . ARG A 1 311 ? -15.592 4.702 -0.408 1.00 95.31 311 ARG A O 1
ATOM 2451 N N . ASN A 1 312 ? -13.521 5.564 -0.201 1.00 94.06 312 ASN A N 1
ATOM 2452 C CA . ASN A 1 312 ? -12.821 4.295 -0.420 1.00 94.06 312 ASN A CA 1
ATOM 2453 C C . ASN A 1 312 ? -13.047 3.311 0.734 1.00 94.06 312 ASN A C 1
ATOM 2455 O O . ASN A 1 312 ? -13.410 2.167 0.474 1.00 94.06 312 ASN A O 1
ATOM 2459 N N . LEU A 1 313 ? -12.900 3.751 1.990 1.00 93.94 313 LEU A N 1
ATOM 2460 C CA . LEU A 1 313 ? -13.130 2.900 3.165 1.00 93.94 313 LEU A CA 1
ATOM 2461 C C . LEU A 1 313 ? -14.560 2.362 3.185 1.00 93.94 313 LEU A C 1
ATOM 2463 O O . LEU A 1 313 ? -14.762 1.155 3.273 1.00 93.94 313 LEU A O 1
ATOM 2467 N N . ARG A 1 314 ? -15.554 3.235 2.982 1.00 95.31 314 ARG A N 1
ATOM 2468 C CA . ARG A 1 314 ? -16.958 2.823 2.896 1.00 95.31 314 ARG A CA 1
ATOM 2469 C C . ARG A 1 314 ? -17.186 1.817 1.771 1.00 95.31 314 ARG A C 1
ATOM 2471 O O . ARG A 1 314 ? -17.851 0.811 1.986 1.00 95.31 314 ARG A O 1
ATOM 2478 N N . PHE A 1 315 ? -16.617 2.060 0.589 1.00 95.00 315 PHE A N 1
ATOM 2479 C CA . PHE A 1 315 ? -16.749 1.140 -0.536 1.00 95.00 315 PHE A CA 1
ATOM 2480 C C . PHE A 1 315 ? -16.159 -0.238 -0.224 1.00 95.00 315 PHE A C 1
ATOM 2482 O O . PHE A 1 315 ? -16.808 -1.242 -0.502 1.00 95.00 315 PHE A O 1
ATOM 2489 N N . VAL A 1 316 ? -14.969 -0.309 0.373 1.00 91.75 316 VAL A N 1
ATOM 2490 C CA . VAL A 1 316 ? -14.358 -1.594 0.737 1.00 91.75 316 VAL A CA 1
ATOM 2491 C C . VAL A 1 316 ? -15.187 -2.307 1.805 1.00 91.75 316 VAL A C 1
ATOM 2493 O O . VAL A 1 316 ? -15.569 -3.454 1.586 1.00 91.75 316 VAL A O 1
ATOM 2496 N N . CYS A 1 317 ? -15.541 -1.629 2.900 1.00 92.75 317 CYS A N 1
ATOM 2497 C CA . CYS A 1 317 ? -16.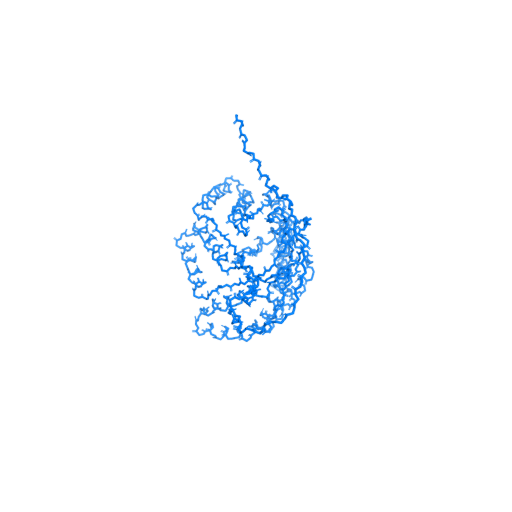307 -2.219 4.000 1.00 92.75 317 CYS A CA 1
ATOM 2498 C C . CYS A 1 317 ? -17.671 -2.758 3.536 1.00 92.75 317 CYS A C 1
ATOM 2500 O O . CYS A 1 317 ? -18.003 -3.903 3.813 1.00 92.75 317 CYS A O 1
ATOM 2502 N N . THR A 1 318 ? -18.425 -1.997 2.734 1.00 93.50 318 THR A N 1
ATOM 2503 C CA . THR A 1 318 ? -19.731 -2.446 2.217 1.00 93.50 318 THR A CA 1
ATOM 2504 C C . THR A 1 318 ? -19.629 -3.670 1.302 1.00 93.50 318 THR A C 1
ATOM 2506 O O . THR A 1 318 ? -20.568 -4.467 1.237 1.00 93.50 318 THR A O 1
ATOM 2509 N N . ASN A 1 319 ? -18.518 -3.823 0.574 1.00 93.94 319 ASN A N 1
ATOM 2510 C CA . ASN A 1 319 ? -18.378 -4.893 -0.409 1.00 93.94 319 ASN A CA 1
ATOM 2511 C C . ASN A 1 319 ? -17.686 -6.149 0.132 1.00 93.94 319 ASN A C 1
ATOM 2513 O O . ASN A 1 319 ? -17.817 -7.184 -0.522 1.00 93.94 319 ASN A O 1
ATOM 2517 N N . VAL A 1 320 ? -16.981 -6.077 1.266 1.00 93.50 320 VAL A N 1
ATOM 2518 C CA . VAL A 1 320 ? -16.261 -7.205 1.878 1.00 93.50 320 VAL A CA 1
ATOM 2519 C C . VAL A 1 320 ? -17.050 -7.772 3.057 1.00 93.50 320 VAL A C 1
ATOM 2521 O O . VAL A 1 320 ? -17.505 -7.047 3.940 1.00 93.50 320 VAL A O 1
ATOM 2524 N N . MET A 1 321 ? -17.197 -9.091 3.077 1.00 94.19 321 MET A N 1
ATOM 2525 C CA . MET A 1 321 ? -17.862 -9.833 4.146 1.00 94.19 321 MET A CA 1
ATOM 2526 C C . MET A 1 321 ? -17.124 -11.134 4.445 1.00 94.19 321 MET A C 1
ATOM 2528 O O . MET A 1 321 ? -16.361 -11.621 3.613 1.00 94.19 321 MET A O 1
ATOM 2532 N N . LEU A 1 322 ? -17.344 -11.670 5.637 1.00 94.69 322 LEU A N 1
ATOM 2533 C CA . LEU A 1 322 ? -16.844 -12.957 6.091 1.00 94.69 322 LEU A CA 1
ATOM 2534 C C . LEU A 1 322 ? -18.028 -13.923 6.163 1.00 94.69 322 LEU A C 1
ATOM 2536 O O . LEU A 1 322 ? -18.999 -13.647 6.866 1.00 94.69 322 LEU A O 1
ATOM 2540 N N . GLU A 1 323 ? -17.955 -15.018 5.415 1.00 93.75 323 GLU A N 1
ATOM 2541 C CA . GLU A 1 323 ? -18.976 -16.064 5.367 1.00 93.75 323 GLU A CA 1
ATOM 2542 C C . GLU A 1 323 ? -18.449 -17.311 6.085 1.00 93.75 323 GLU A C 1
ATOM 2544 O O . GLU A 1 323 ? -17.361 -17.805 5.775 1.00 93.75 323 GLU A O 1
ATOM 2549 N N . GLY A 1 324 ? -19.222 -17.816 7.044 1.00 89.44 324 GLY A N 1
ATOM 2550 C CA . GLY A 1 324 ? -18.933 -19.061 7.752 1.00 89.44 324 GLY A CA 1
ATOM 2551 C C . GLY A 1 324 ? -18.670 -18.876 9.250 1.00 89.44 324 GLY A C 1
ATOM 2552 O O . GLY A 1 324 ? -18.507 -17.749 9.738 1.00 89.44 324 GLY A O 1
ATOM 2553 N N . PRO A 1 325 ? -18.646 -19.989 10.000 1.00 88.56 325 PRO A N 1
ATOM 2554 C CA . PRO A 1 325 ? -18.480 -19.957 11.444 1.00 88.56 325 PRO A CA 1
ATOM 2555 C C . PRO A 1 325 ? -17.041 -19.584 11.812 1.00 88.56 325 PRO A C 1
ATOM 2557 O O . PRO A 1 325 ? -16.089 -20.094 11.215 1.00 88.56 325 PRO A O 1
ATOM 2560 N N . VAL A 1 326 ? -16.893 -18.712 12.811 1.00 86.94 326 VAL A N 1
ATOM 2561 C CA . VAL A 1 326 ? -15.614 -18.396 13.457 1.00 86.94 326 VAL A CA 1
ATOM 2562 C C . VAL A 1 326 ? -15.839 -18.289 14.954 1.00 86.94 326 VAL A C 1
ATOM 2564 O O . VAL A 1 326 ? -16.613 -17.450 15.410 1.00 86.94 326 VAL A O 1
ATOM 2567 N N . ASP A 1 327 ? -15.115 -19.098 15.718 1.00 86.50 327 ASP A N 1
ATOM 2568 C CA . ASP A 1 327 ? -15.044 -18.939 17.164 1.00 86.50 327 ASP A CA 1
ATOM 2569 C C . ASP A 1 327 ? -13.989 -17.882 17.517 1.00 86.50 327 ASP A C 1
ATOM 2571 O O . ASP A 1 327 ? -12.796 -18.167 17.648 1.00 86.50 327 ASP A O 1
ATOM 2575 N N . PHE A 1 328 ? -14.433 -16.631 17.641 1.00 86.12 328 PHE A N 1
ATOM 2576 C CA . PHE A 1 328 ? -13.563 -15.534 18.060 1.00 86.12 328 PHE A CA 1
ATOM 2577 C C . PHE A 1 328 ? -13.177 -15.606 19.543 1.00 86.12 328 PHE A C 1
ATOM 2579 O O . PHE A 1 328 ? -12.165 -15.017 19.921 1.00 86.12 328 PHE A O 1
ATOM 2586 N N . ALA A 1 329 ? -13.945 -16.314 20.378 1.00 84.88 329 ALA A N 1
ATOM 2587 C CA . ALA A 1 329 ? -13.680 -16.416 21.812 1.00 84.88 329 ALA A CA 1
ATOM 2588 C C . ALA A 1 329 ? -12.483 -17.333 22.109 1.00 84.88 329 ALA A C 1
ATOM 2590 O O . ALA A 1 329 ? -11.763 -17.115 23.082 1.00 84.88 329 ALA A O 1
ATOM 2591 N N . ALA A 1 330 ? -12.218 -18.312 21.239 1.00 86.56 330 ALA A N 1
ATOM 2592 C CA . ALA A 1 330 ? -11.046 -19.182 21.331 1.00 86.56 330 ALA A CA 1
ATOM 2593 C C . ALA A 1 330 ? -9.715 -18.490 20.971 1.00 86.56 330 ALA A C 1
ATOM 2595 O O . ALA A 1 330 ? -8.638 -19.058 21.185 1.00 86.56 330 ALA A O 1
ATOM 2596 N N . ILE A 1 331 ? -9.751 -17.285 20.394 1.00 90.62 331 ILE A N 1
ATOM 2597 C CA . ILE A 1 331 ? -8.552 -16.601 19.907 1.00 90.62 331 ILE A CA 1
ATOM 2598 C C . ILE A 1 331 ? -7.861 -15.894 21.066 1.00 90.62 331 ILE A C 1
ATOM 2600 O O . ILE A 1 331 ? -8.414 -15.006 21.708 1.00 90.62 331 ILE A O 1
ATOM 2604 N N . GLN A 1 332 ? -6.606 -16.262 21.299 1.00 89.69 332 GLN A N 1
ATOM 2605 C CA . GLN A 1 332 ? -5.792 -15.665 22.350 1.00 89.69 332 GLN A CA 1
ATOM 2606 C C . GLN A 1 332 ? -4.889 -14.567 21.798 1.00 89.69 332 GLN A C 1
ATOM 2608 O O . GLN A 1 332 ? -4.491 -14.571 20.630 1.00 89.69 332 GLN A O 1
ATOM 2613 N N . GLN A 1 333 ? -4.545 -13.625 22.670 1.00 91.75 333 GLN A N 1
ATOM 2614 C CA . GLN A 1 333 ? -3.636 -12.545 22.339 1.00 91.75 333 GLN A CA 1
ATOM 2615 C C . GLN A 1 333 ? -2.196 -13.054 22.212 1.00 91.75 333 GLN A C 1
ATOM 2617 O O . GLN A 1 333 ? -1.639 -13.595 23.161 1.00 91.75 333 GLN A O 1
ATOM 2622 N N . ASP A 1 334 ? -1.566 -12.785 21.069 1.00 88.88 334 ASP A N 1
ATOM 2623 C CA . ASP A 1 334 ? -0.139 -13.035 20.827 1.00 88.88 334 ASP A CA 1
ATOM 2624 C C . ASP A 1 334 ? 0.480 -11.789 20.174 1.00 88.88 334 ASP A C 1
ATOM 2626 O O . ASP A 1 334 ? 0.638 -11.674 18.954 1.00 88.88 334 ASP A O 1
ATOM 2630 N N . ALA A 1 335 ? 0.719 -10.779 21.015 1.00 82.62 335 ALA A N 1
ATOM 2631 C CA . ALA A 1 335 ? 1.190 -9.473 20.580 1.00 82.62 335 ALA A CA 1
ATOM 2632 C C . ALA A 1 335 ? 2.656 -9.536 20.145 1.00 82.62 335 ALA A C 1
ATOM 2634 O O . ALA A 1 335 ? 3.539 -9.854 20.937 1.00 82.62 335 ALA A O 1
ATOM 2635 N N . GLN A 1 336 ? 2.927 -9.122 18.910 1.00 87.81 336 GLN A N 1
ATOM 2636 C CA . GLN A 1 336 ? 4.285 -9.064 18.377 1.00 87.81 336 GLN A CA 1
ATOM 2637 C C . GLN A 1 336 ? 4.826 -7.631 18.413 1.00 87.81 336 GLN A C 1
ATOM 2639 O O . GLN A 1 336 ? 4.129 -6.676 18.059 1.00 87.81 336 GLN A O 1
ATOM 2644 N N . ALA A 1 337 ? 6.084 -7.468 18.827 1.00 84.06 337 ALA A N 1
ATOM 2645 C CA . ALA A 1 337 ? 6.779 -6.190 18.731 1.00 84.06 337 ALA A CA 1
ATOM 2646 C C . ALA A 1 337 ? 7.250 -5.956 17.287 1.00 84.06 337 ALA A C 1
ATOM 2648 O O . ALA A 1 337 ? 7.805 -6.849 16.648 1.00 84.06 337 ALA A O 1
ATOM 2649 N N . ALA A 1 338 ? 7.053 -4.744 16.770 1.00 88.69 338 ALA A N 1
ATOM 2650 C CA . ALA A 1 338 ? 7.470 -4.378 15.423 1.00 88.69 338 ALA A CA 1
ATOM 2651 C C . ALA A 1 338 ? 8.167 -3.018 15.409 1.00 88.69 338 ALA A C 1
ATOM 2653 O O . ALA A 1 338 ? 7.763 -2.082 16.100 1.00 88.69 338 ALA A O 1
ATOM 2654 N N . SER A 1 339 ? 9.215 -2.916 14.591 1.00 89.94 339 SER A N 1
ATOM 2655 C CA . SER A 1 339 ? 9.956 -1.674 14.382 1.00 89.94 339 SER A CA 1
ATOM 2656 C C . SER A 1 339 ? 9.203 -0.738 13.422 1.00 89.94 339 SER A C 1
ATOM 2658 O O . SER A 1 339 ? 8.752 -1.202 12.373 1.00 89.94 339 SER A O 1
ATOM 2660 N N . PRO A 1 340 ? 9.124 0.575 13.708 1.00 90.38 340 PRO A N 1
ATOM 2661 C CA . PRO A 1 340 ? 8.507 1.563 12.818 1.00 90.38 340 PRO A CA 1
ATOM 2662 C C . PRO A 1 340 ? 9.379 1.922 11.602 1.00 90.38 340 PRO A C 1
ATOM 2664 O O . PRO A 1 340 ? 8.903 2.584 10.689 1.00 90.38 340 PRO A O 1
ATOM 2667 N N . VAL A 1 341 ? 10.647 1.491 11.550 1.00 92.06 341 VAL A N 1
ATOM 2668 C CA . VAL A 1 341 ? 11.584 1.874 10.472 1.00 92.06 341 VAL A CA 1
ATOM 2669 C C . VAL A 1 341 ? 11.078 1.451 9.092 1.00 92.06 341 VAL A C 1
ATOM 2671 O O . VAL A 1 341 ? 11.178 2.219 8.142 1.00 92.06 341 VAL A O 1
ATOM 2674 N N . GLY A 1 342 ? 10.506 0.249 8.971 1.00 90.00 342 GLY A N 1
ATOM 2675 C CA . GLY A 1 342 ? 9.984 -0.231 7.689 1.00 90.00 342 GLY A CA 1
ATOM 2676 C C . GLY A 1 342 ? 8.765 0.549 7.201 1.00 90.00 342 GLY A C 1
ATOM 2677 O O . GLY A 1 342 ? 8.625 0.773 6.005 1.00 90.00 342 GLY A O 1
ATOM 2678 N N . GLU A 1 343 ? 7.928 1.018 8.128 1.00 93.00 343 GLU A N 1
ATOM 2679 C CA . GLU A 1 343 ? 6.818 1.920 7.819 1.00 93.00 343 GLU A CA 1
ATOM 2680 C C . GLU A 1 343 ? 7.325 3.257 7.271 1.00 93.00 343 GLU A C 1
ATOM 2682 O O . GLU A 1 343 ? 6.819 3.740 6.266 1.00 93.00 343 GLU A O 1
ATOM 2687 N N . SER A 1 344 ? 8.364 3.827 7.877 1.00 93.38 344 SER A N 1
ATOM 2688 C CA . SER A 1 344 ? 8.957 5.073 7.391 1.00 93.38 344 SER A CA 1
ATOM 2689 C C . SER A 1 344 ? 9.703 4.910 6.064 1.00 93.38 344 SER A C 1
ATOM 2691 O O . SER A 1 344 ? 9.640 5.797 5.220 1.00 93.38 344 SER A O 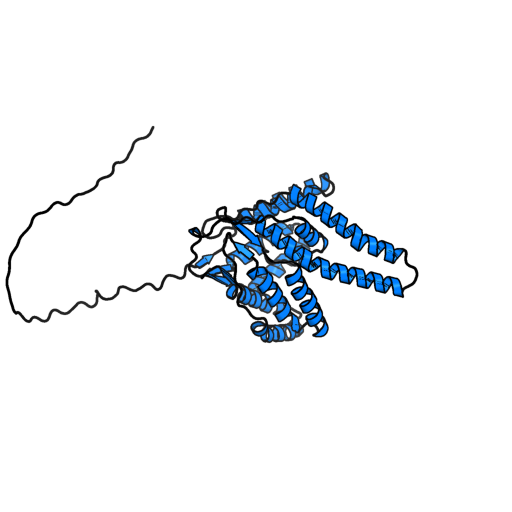1
ATOM 2693 N N . LEU A 1 345 ? 10.377 3.777 5.837 1.00 91.81 345 LEU A N 1
ATOM 2694 C CA . LEU A 1 345 ? 10.964 3.466 4.528 1.00 91.81 345 LEU A CA 1
ATOM 2695 C C . LEU A 1 345 ? 9.887 3.371 3.439 1.00 91.81 345 LEU A C 1
ATOM 2697 O O . LEU A 1 345 ? 10.112 3.835 2.325 1.00 91.81 345 LEU A O 1
ATOM 2701 N N . ALA A 1 346 ? 8.718 2.807 3.757 1.00 91.56 346 ALA A N 1
ATOM 2702 C CA . ALA A 1 346 ? 7.599 2.743 2.822 1.00 91.56 346 ALA A CA 1
ATOM 2703 C C . ALA A 1 346 ? 7.090 4.142 2.441 1.00 91.56 346 ALA A C 1
ATOM 2705 O O . ALA A 1 346 ? 6.785 4.366 1.270 1.00 91.56 346 ALA A O 1
ATOM 2706 N N . ASP A 1 347 ? 7.074 5.084 3.388 1.00 89.88 347 ASP A N 1
ATOM 2707 C CA . ASP A 1 347 ? 6.726 6.486 3.127 1.00 89.88 347 ASP A CA 1
ATOM 2708 C C . ASP A 1 347 ? 7.727 7.155 2.178 1.00 89.88 347 ASP A C 1
ATOM 2710 O O . ASP A 1 347 ? 7.317 7.745 1.180 1.00 89.88 347 ASP A O 1
ATOM 2714 N N . PHE A 1 348 ? 9.034 7.023 2.437 1.00 88.69 348 PHE A N 1
ATOM 2715 C CA . PHE A 1 348 ? 10.077 7.617 1.586 1.00 88.69 348 PHE A CA 1
ATOM 2716 C C . PHE A 1 348 ? 10.090 7.049 0.164 1.00 88.69 348 PHE A C 1
ATOM 2718 O O . PHE A 1 348 ? 10.377 7.771 -0.786 1.00 88.69 348 PHE A O 1
ATOM 2725 N N . LEU A 1 349 ? 9.760 5.765 0.009 1.00 87.69 349 LEU A N 1
ATOM 2726 C CA . LEU A 1 349 ? 9.657 5.102 -1.292 1.00 87.69 349 LEU A CA 1
ATOM 2727 C C . LEU A 1 349 ? 8.302 5.332 -1.986 1.00 87.69 349 LEU A C 1
ATOM 2729 O O . LEU A 1 349 ? 8.082 4.800 -3.072 1.00 87.69 349 LEU A O 1
ATOM 2733 N N . GLY A 1 350 ? 7.373 6.072 -1.369 1.00 84.19 350 GLY A N 1
ATOM 2734 C CA . GLY A 1 350 ? 6.046 6.340 -1.931 1.00 84.19 350 GLY A CA 1
ATOM 2735 C C . GLY A 1 350 ? 5.121 5.117 -1.990 1.00 84.19 350 GLY A C 1
ATOM 2736 O O . GLY A 1 350 ? 4.122 5.131 -2.710 1.00 84.19 350 GLY A O 1
ATOM 2737 N N . LEU A 1 351 ? 5.409 4.058 -1.227 1.00 80.81 351 LEU A N 1
ATOM 2738 C CA . LEU A 1 351 ? 4.623 2.818 -1.238 1.00 80.81 351 LEU A CA 1
ATOM 2739 C C . LEU A 1 351 ? 3.238 2.989 -0.595 1.00 80.81 351 LEU A C 1
ATOM 2741 O O . LEU A 1 351 ? 2.341 2.192 -0.867 1.00 80.81 351 LEU A O 1
ATOM 2745 N N . ASP A 1 352 ? 3.040 4.043 0.204 1.00 64.00 352 ASP A N 1
ATOM 2746 C CA . ASP A 1 352 ? 1.740 4.384 0.798 1.00 64.00 352 ASP A CA 1
ATOM 2747 C C . ASP A 1 352 ? 0.739 4.932 -0.247 1.00 64.00 352 ASP A C 1
ATOM 2749 O O . ASP A 1 352 ? -0.468 4.781 -0.081 1.00 64.00 352 ASP A O 1
ATOM 2753 N N . ILE A 1 353 ? 1.220 5.503 -1.366 1.00 36.91 353 ILE A N 1
ATOM 2754 C CA . ILE A 1 353 ? 0.378 6.067 -2.446 1.00 36.91 353 ILE A CA 1
ATOM 2755 C C . ILE A 1 353 ? -0.157 4.964 -3.380 1.00 36.91 353 ILE A C 1
ATOM 2757 O O . ILE A 1 353 ? -1.236 5.091 -3.957 1.00 36.91 353 ILE A O 1
ATOM 2761 N N . VAL A 1 354 ? 0.567 3.846 -3.500 1.00 28.75 354 VAL A N 1
ATOM 2762 C CA . VAL A 1 354 ? 0.225 2.724 -4.397 1.00 28.75 354 VAL A CA 1
ATOM 2763 C C . VAL A 1 354 ? -0.837 1.788 -3.779 1.00 28.75 354 VAL A C 1
ATOM 2765 O O . VAL A 1 354 ? -1.440 0.964 -4.468 1.00 28.75 354 VAL A O 1
ATOM 2768 N N . GLY A 1 355 ? -1.139 1.947 -2.486 1.00 33.72 355 GLY A N 1
ATOM 2769 C CA . GLY A 1 355 ? -2.102 1.145 -1.732 1.00 33.72 355 GLY A CA 1
ATOM 2770 C C . GLY A 1 355 ? -3.488 1.780 -1.598 1.00 33.72 355 GLY A C 1
ATOM 2771 O O . GLY A 1 355 ? -3.932 2.053 -0.491 1.00 33.72 355 GLY A O 1
ATOM 2772 N N . LEU A 1 356 ? -4.235 1.938 -2.696 1.00 25.77 356 LEU A N 1
ATOM 2773 C CA . LEU A 1 356 ? -5.690 2.220 -2.657 1.00 25.77 356 LEU A CA 1
ATOM 2774 C C . LEU A 1 356 ? -6.539 1.013 -2.186 1.00 25.77 356 LEU A C 1
ATOM 2776 O O . LEU A 1 356 ? -7.761 0.999 -2.324 1.00 25.77 356 LEU A O 1
ATOM 2780 N N . VAL A 1 357 ? -5.897 -0.003 -1.612 1.00 28.92 357 VAL A N 1
ATOM 2781 C CA . VAL A 1 357 ? -6.529 -1.091 -0.866 1.00 28.92 357 VAL A CA 1
ATOM 2782 C C . VAL A 1 357 ? -6.091 -0.905 0.585 1.00 28.92 357 VAL A C 1
ATOM 2784 O O . VAL A 1 357 ? -4.882 -0.814 0.805 1.00 28.92 357 VAL A O 1
ATOM 2787 N N . PRO A 1 358 ? -7.012 -0.822 1.563 1.00 29.61 358 PRO A N 1
ATOM 2788 C CA . PRO A 1 358 ? -6.618 -0.745 2.961 1.00 29.61 358 PRO A CA 1
ATOM 2789 C C . PRO A 1 358 ? -5.746 -1.963 3.282 1.00 29.61 358 PRO A C 1
ATOM 2791 O O . PRO A 1 358 ? -6.169 -3.107 3.109 1.00 29.61 358 PRO A O 1
ATOM 2794 N N . SER A 1 359 ? -4.492 -1.683 3.633 1.00 30.09 359 SER A N 1
ATOM 2795 C CA . SER A 1 359 ? -3.517 -2.646 4.145 1.00 30.09 359 SER A CA 1
ATOM 2796 C C . SER A 1 359 ? -3.860 -3.075 5.556 1.00 30.09 359 SER A C 1
ATOM 2798 O O . SER A 1 359 ? -4.160 -2.141 6.338 1.00 30.09 359 SER A O 1
#

Mean predicted aligned error: 9.49 Å

Secondary structure (DSSP, 8-state):
----------------------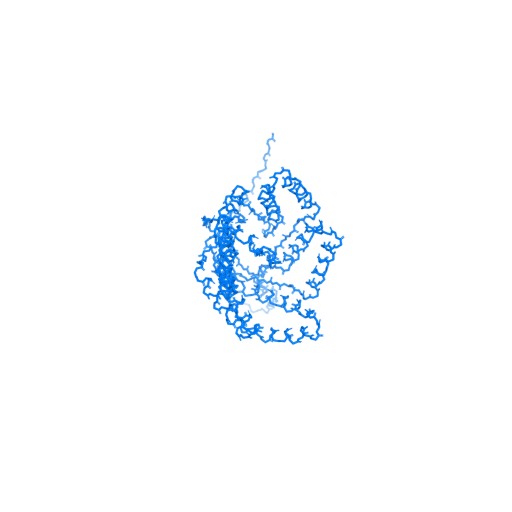----------GGGS----------EEEEEE---HHHHHHHHHHHHHHHHHTTTTTHHHHHHHHHHHHHHTEEETTEEEEE---HHHHHHHHHHHHHHHIIIIIHHHHHHHHS-SHHHHHHHHHHHHHHHHHHHHHHHHHHHHHHHHHEEETTEEEEE---HHHHHHHHHHHHHHHHHTTTTTHHHHHHHHHHHHHHTEEETTEEEEE---HHHHHHHHHHHHHHHHHTTTTTHHHHHHHHHHHHHHTEEETTEEEEE---HHHHHHHHHHHHHHHHHTTTTTHHHHHHHHHHHHHHHEEEES---STTPPP-PPP--THHHHHHHHTTTTTS--S--

pLDDT: mean 86.36, std 20.08, range [25.77, 98.12]